Protein AF-A0A1A2N1J7-F1 (afdb_monomer_lite)

Sequence (199 aa):
MMTRVRHCLALTGLAAMGAAAVALDGPVNAAPVSQPPPPLPVITPTPSNWSPKFPFPFEQTRKNVTDADITAEREMCQWFNAEFHDLRVQIDQIGFDLLAANNDWNAPGIQPEADAVVANIDQSENFLAPRAQALTQSQDAVGDVYFPIYQGESFYRLWQYLSNVSVGLKARNTAWIYGPVVQREKHWGSKIERSHVCD

pLDDT: mean 87.55, std 18.83, range [37.28, 98.69]

Structure (mmCIF, N/CA/C/O backbone):
data_AF-A0A1A2N1J7-F1
#
_entry.id   AF-A0A1A2N1J7-F1
#
loop_
_atom_site.group_PDB
_atom_site.id
_atom_site.type_symbol
_atom_site.label_atom_id
_atom_site.label_alt_id
_atom_site.label_comp_id
_atom_site.label_asym_id
_atom_site.label_entity_id
_atom_site.label_seq_id
_atom_site.pdbx_PDB_ins_code
_atom_site.Cartn_x
_atom_site.Cartn_y
_atom_site.Cartn_z
_atom_site.occupancy
_atom_site.B_iso_or_equiv
_atom_site.auth_seq_id
_atom_site.auth_comp_id
_atom_site.auth_asym_id
_atom_site.auth_atom_id
_atom_site.pdbx_PDB_model_num
ATOM 1 N N . MET A 1 1 ? 101.340 -12.415 -28.430 1.00 38.88 1 MET A N 1
ATOM 2 C CA . MET A 1 1 ? 101.215 -11.054 -27.873 1.00 38.88 1 MET A CA 1
ATOM 3 C C . MET A 1 1 ? 100.049 -11.067 -26.888 1.00 38.88 1 MET A C 1
ATOM 5 O O . MET A 1 1 ? 98.931 -11.320 -27.295 1.00 38.88 1 MET A O 1
ATOM 9 N N . MET A 1 2 ? 100.392 -10.977 -25.601 1.00 38.09 2 MET A N 1
ATOM 10 C CA . MET A 1 2 ? 99.590 -10.689 -24.395 1.00 38.09 2 MET A CA 1
ATOM 11 C C . MET A 1 2 ? 98.152 -11.242 -24.203 1.00 38.09 2 MET A C 1
ATOM 13 O O . MET A 1 2 ? 97.175 -10.685 -24.677 1.00 38.09 2 MET A O 1
ATOM 17 N N . THR A 1 3 ? 98.073 -12.287 -23.365 1.00 40.50 3 THR A N 1
ATOM 18 C CA . THR A 1 3 ? 97.364 -12.356 -22.061 1.00 40.50 3 THR A CA 1
ATOM 19 C C . THR A 1 3 ? 95.919 -11.821 -21.924 1.00 40.50 3 THR A C 1
ATOM 21 O O . THR A 1 3 ? 95.717 -10.616 -21.846 1.00 40.50 3 THR A O 1
ATOM 24 N N . ARG A 1 4 ? 94.947 -12.697 -21.604 1.00 44.16 4 ARG A N 1
ATOM 25 C CA . ARG A 1 4 ? 94.459 -12.984 -20.224 1.00 44.16 4 ARG A CA 1
ATOM 26 C C . ARG A 1 4 ? 93.214 -13.887 -20.226 1.00 44.16 4 ARG A C 1
ATOM 28 O O . ARG A 1 4 ? 92.179 -13.551 -20.782 1.00 44.16 4 ARG A O 1
ATOM 35 N N . VAL A 1 5 ? 93.331 -14.998 -19.501 1.00 43.03 5 VAL A N 1
ATOM 36 C CA . VAL A 1 5 ? 92.237 -15.857 -19.025 1.00 43.03 5 VAL A CA 1
ATOM 37 C C . VAL A 1 5 ? 91.557 -15.184 -17.832 1.00 43.03 5 VAL A C 1
ATOM 39 O O . VAL A 1 5 ? 92.257 -14.729 -16.929 1.00 43.03 5 VAL A O 1
ATOM 42 N N . ARG A 1 6 ? 90.220 -15.195 -17.782 1.00 51.19 6 ARG A N 1
ATOM 43 C CA . ARG A 1 6 ? 89.426 -15.149 -16.540 1.00 51.19 6 ARG A CA 1
ATOM 44 C C . ARG A 1 6 ? 88.088 -15.858 -16.766 1.00 51.19 6 ARG A C 1
ATOM 46 O O . ARG A 1 6 ? 87.260 -15.391 -17.536 1.00 51.19 6 ARG A O 1
ATOM 53 N N . HIS A 1 7 ? 87.923 -16.995 -16.094 1.00 39.59 7 HIS A N 1
ATOM 54 C CA . HIS A 1 7 ? 86.649 -17.688 -15.925 1.00 39.59 7 HIS A CA 1
ATOM 55 C C . HIS A 1 7 ? 85.821 -16.951 -14.864 1.00 39.59 7 HIS A C 1
ATOM 57 O O . HIS A 1 7 ? 86.370 -16.566 -13.831 1.00 39.59 7 HIS A O 1
ATOM 63 N N . CYS A 1 8 ? 84.518 -16.798 -15.093 1.00 42.19 8 CYS A N 1
ATOM 64 C CA . CYS A 1 8 ? 83.546 -16.496 -14.048 1.00 42.19 8 CYS A CA 1
ATOM 65 C C . CYS A 1 8 ? 82.240 -17.253 -14.326 1.00 42.19 8 CYS A C 1
ATOM 67 O O . CYS A 1 8 ? 81.933 -17.581 -15.468 1.00 42.19 8 CYS A O 1
ATOM 69 N N . LEU A 1 9 ? 81.563 -17.582 -13.232 1.00 42.47 9 LEU A N 1
ATOM 70 C CA . LEU A 1 9 ? 80.596 -18.655 -13.034 1.00 42.47 9 LEU A CA 1
ATOM 71 C C . LEU A 1 9 ? 79.316 -18.622 -13.889 1.00 42.47 9 LEU A C 1
ATOM 73 O O . LEU A 1 9 ? 78.817 -17.580 -14.298 1.00 42.47 9 LEU A O 1
ATOM 77 N N . ALA A 1 10 ? 78.773 -19.835 -14.013 1.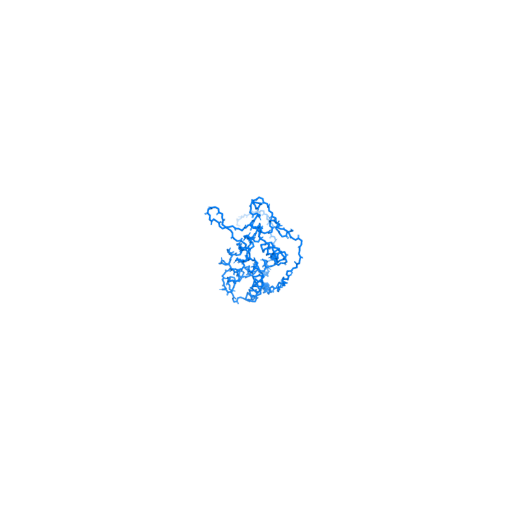00 44.25 10 ALA A N 1
ATOM 78 C CA . ALA A 1 10 ? 77.430 -20.226 -14.420 1.00 44.25 10 ALA A CA 1
ATOM 79 C C . ALA A 1 10 ? 76.283 -19.384 -13.838 1.00 44.25 10 ALA A C 1
ATOM 81 O O . ALA A 1 10 ? 76.309 -19.041 -12.661 1.00 44.25 10 ALA A O 1
ATOM 82 N N . LEU A 1 11 ? 75.207 -19.237 -14.621 1.00 42.47 11 LEU A N 1
ATOM 83 C CA . LEU A 1 11 ? 73.843 -19.528 -14.168 1.00 42.47 11 LEU A CA 1
ATOM 84 C C . LEU A 1 11 ? 72.896 -19.701 -15.367 1.00 42.47 11 LEU A C 1
ATOM 86 O O . LEU A 1 11 ? 72.875 -18.925 -16.316 1.00 42.47 11 LEU A O 1
ATOM 90 N N . THR A 1 12 ? 72.162 -20.803 -15.297 1.00 48.03 12 THR A N 1
ATOM 91 C CA . THR A 1 12 ? 71.107 -21.326 -16.168 1.00 48.03 12 THR A CA 1
ATOM 92 C C . THR A 1 12 ? 69.959 -20.349 -16.430 1.00 48.03 12 THR A C 1
ATOM 94 O O . THR A 1 12 ? 69.500 -19.683 -15.507 1.00 48.03 12 THR A O 1
ATOM 97 N N . GLY A 1 13 ? 69.408 -20.369 -17.648 1.00 37.28 13 GLY A N 1
ATOM 98 C CA . GLY A 1 13 ? 68.149 -19.697 -17.984 1.00 37.28 13 GLY A CA 1
ATOM 99 C C . GLY A 1 13 ? 67.595 -20.142 -19.339 1.00 37.28 13 GLY A C 1
ATOM 100 O O . GLY A 1 13 ? 67.828 -19.489 -20.349 1.00 37.28 13 GLY A O 1
ATOM 101 N N . LEU A 1 14 ? 66.885 -21.272 -19.352 1.00 47.34 14 LEU A N 1
ATOM 102 C CA . LEU A 1 14 ? 66.072 -21.750 -20.473 1.00 47.34 14 LEU A CA 1
ATOM 103 C C . LEU A 1 14 ? 64.609 -21.349 -20.199 1.00 47.34 14 LEU A C 1
ATOM 105 O O . LEU A 1 14 ? 64.046 -21.813 -19.212 1.00 47.34 14 LEU A O 1
ATOM 109 N N . ALA A 1 15 ? 63.998 -20.514 -21.042 1.00 44.22 15 ALA A N 1
ATOM 110 C CA . ALA A 1 15 ? 62.539 -20.351 -21.159 1.00 44.22 15 ALA A CA 1
ATOM 111 C C . ALA A 1 15 ? 62.252 -19.636 -22.498 1.00 44.22 15 ALA A C 1
ATOM 113 O O . ALA A 1 15 ? 62.603 -18.474 -22.666 1.00 44.22 15 ALA A O 1
ATOM 114 N N . ALA A 1 16 ? 61.926 -20.345 -23.580 1.00 41.81 16 ALA A N 1
ATOM 115 C CA . ALA A 1 16 ? 60.618 -20.922 -23.914 1.00 41.81 16 ALA A CA 1
ATOM 116 C C . ALA A 1 16 ? 59.548 -19.858 -24.251 1.00 41.81 16 ALA A C 1
ATOM 118 O O . ALA A 1 16 ? 58.863 -19.339 -23.381 1.00 41.81 16 ALA A O 1
ATOM 119 N N . MET A 1 17 ? 59.464 -19.581 -25.559 1.00 44.47 17 MET A N 1
ATOM 120 C CA . MET A 1 17 ? 58.281 -19.300 -26.391 1.00 44.47 17 MET A CA 1
ATOM 121 C C . MET A 1 17 ? 57.198 -18.357 -25.844 1.00 44.47 17 MET A C 1
ATOM 123 O O . MET A 1 17 ? 56.359 -18.720 -25.026 1.00 44.47 17 MET A O 1
ATOM 127 N N . GLY A 1 18 ? 57.158 -17.163 -26.439 1.00 45.16 18 GLY A N 1
ATOM 128 C CA . GLY A 1 18 ? 56.017 -16.263 -26.386 1.00 45.16 18 GLY A CA 1
ATOM 129 C C . GLY A 1 18 ? 54.885 -16.682 -27.327 1.00 45.16 18 GLY A C 1
ATOM 130 O O . GLY A 1 18 ? 55.132 -17.170 -28.427 1.00 45.16 18 GLY A O 1
ATOM 131 N N . ALA A 1 19 ? 53.662 -16.462 -26.843 1.00 47.59 19 ALA A N 1
ATOM 132 C CA . ALA A 1 19 ? 52.482 -15.916 -27.524 1.00 47.59 19 ALA A CA 1
ATOM 133 C C . ALA A 1 19 ? 51.233 -16.427 -26.785 1.00 47.59 19 ALA A C 1
ATOM 135 O O . ALA A 1 19 ? 50.571 -17.366 -27.218 1.00 47.59 19 ALA A O 1
ATOM 136 N N . ALA A 1 20 ? 50.921 -15.826 -25.633 1.00 45.28 20 ALA A N 1
ATOM 137 C CA . ALA A 1 20 ? 49.607 -15.995 -25.030 1.00 45.28 20 ALA A CA 1
ATOM 138 C C . ALA A 1 20 ? 48.608 -15.199 -25.881 1.00 45.28 20 ALA A C 1
ATOM 140 O O . ALA A 1 20 ? 48.613 -13.969 -25.864 1.00 45.28 20 ALA A O 1
ATOM 141 N N . ALA A 1 21 ? 47.796 -15.902 -26.672 1.00 46.94 21 ALA A N 1
ATOM 142 C CA . ALA A 1 21 ? 46.635 -15.315 -27.318 1.00 46.94 21 ALA A CA 1
ATOM 143 C C . ALA A 1 21 ? 45.680 -14.840 -26.217 1.00 46.94 21 ALA A C 1
ATOM 145 O O . ALA A 1 21 ? 45.114 -15.645 -25.477 1.00 46.94 21 ALA A O 1
ATOM 146 N N . VAL A 1 22 ? 45.546 -13.524 -26.081 1.00 49.50 22 VAL A N 1
ATOM 147 C CA . VAL A 1 22 ? 44.558 -12.911 -25.202 1.00 49.50 22 VAL A CA 1
ATOM 148 C C . VAL A 1 22 ? 43.204 -13.111 -25.882 1.00 49.50 22 VAL A C 1
ATOM 150 O O . VAL A 1 22 ? 42.837 -12.367 -26.786 1.00 49.50 22 VAL A O 1
ATOM 153 N N . ALA A 1 23 ? 42.496 -14.179 -25.518 1.00 51.31 23 ALA A N 1
ATOM 154 C CA . ALA A 1 23 ? 41.090 -14.331 -25.862 1.00 51.31 23 ALA A CA 1
ATOM 155 C C . ALA A 1 23 ? 40.296 -13.380 -24.958 1.00 51.31 23 ALA A C 1
ATOM 157 O O . ALA A 1 23 ? 39.981 -13.724 -23.820 1.00 51.31 23 ALA A O 1
ATOM 158 N N . LEU A 1 24 ? 40.043 -12.164 -25.438 1.00 51.91 24 LEU A N 1
ATOM 159 C CA . LEU A 1 24 ? 39.103 -11.234 -24.821 1.00 51.91 24 LEU A CA 1
ATOM 160 C C . LEU A 1 24 ? 37.886 -11.066 -25.729 1.00 51.91 24 LEU A C 1
ATOM 162 O O . LEU A 1 24 ? 38.018 -10.916 -26.942 1.00 51.91 24 LEU A O 1
ATOM 166 N N . ASP A 1 25 ? 36.733 -11.101 -25.065 1.00 48.72 25 ASP A N 1
ATOM 167 C CA . ASP A 1 25 ? 35.392 -10.737 -25.518 1.00 48.72 25 ASP A CA 1
ATOM 168 C C . ASP A 1 25 ? 34.664 -11.722 -26.443 1.00 48.72 25 ASP A C 1
ATOM 170 O O . ASP A 1 25 ? 34.410 -11.486 -27.623 1.00 48.72 25 ASP A O 1
ATOM 174 N N . GLY A 1 26 ? 34.192 -12.813 -25.828 1.00 50.03 26 GLY A N 1
ATOM 175 C CA . GLY A 1 26 ? 32.865 -13.322 -26.178 1.00 50.03 26 GLY A CA 1
ATOM 176 C C . GLY A 1 26 ? 31.800 -12.273 -25.813 1.00 50.03 26 GLY A C 1
ATOM 177 O O . GLY A 1 26 ? 32.021 -11.496 -24.882 1.00 50.03 26 GLY A O 1
ATOM 178 N N . PRO A 1 27 ? 30.665 -12.211 -26.531 1.00 49.62 27 PRO A N 1
ATOM 179 C CA . PRO A 1 27 ? 29.652 -11.194 -26.288 1.00 49.62 27 PRO A CA 1
ATOM 180 C C . PRO A 1 27 ? 29.205 -11.251 -24.829 1.00 49.62 27 PRO A C 1
ATOM 182 O O . PRO A 1 27 ? 28.772 -12.295 -24.337 1.00 49.62 27 PRO A O 1
ATOM 185 N N . VAL A 1 28 ? 29.303 -10.113 -24.143 1.00 49.47 28 VAL A N 1
ATOM 186 C CA . VAL A 1 28 ? 28.537 -9.871 -22.924 1.00 49.47 28 VAL A CA 1
ATOM 187 C C . VAL A 1 28 ? 27.085 -10.104 -23.321 1.00 49.47 28 VAL A C 1
ATOM 189 O O . VAL A 1 28 ? 26.549 -9.362 -24.146 1.00 49.47 28 VAL A O 1
ATOM 192 N N . ASN A 1 29 ? 26.474 -11.178 -22.815 1.00 42.78 29 ASN A N 1
ATOM 193 C CA . ASN A 1 29 ? 25.036 -11.361 -22.937 1.00 42.78 29 ASN A CA 1
ATOM 194 C C . ASN A 1 29 ? 24.405 -10.068 -22.425 1.00 42.78 29 ASN A C 1
ATOM 196 O O . ASN A 1 29 ? 24.593 -9.720 -21.258 1.00 42.78 29 ASN A O 1
ATOM 200 N N . ALA A 1 30 ? 23.717 -9.340 -23.309 1.00 49.31 30 ALA A N 1
ATOM 201 C CA . ALA A 1 30 ? 22.830 -8.273 -22.886 1.00 49.31 30 ALA A CA 1
ATOM 202 C C . ALA A 1 30 ? 21.985 -8.842 -21.744 1.00 49.31 30 ALA A C 1
ATOM 204 O O . ALA A 1 30 ? 21.476 -9.963 -21.867 1.00 49.31 30 ALA A O 1
ATOM 205 N N . ALA A 1 31 ? 21.915 -8.121 -20.621 1.00 52.25 31 ALA A N 1
ATOM 206 C CA . ALA A 1 31 ? 21.023 -8.503 -19.540 1.00 52.25 31 ALA A CA 1
ATOM 207 C C . ALA A 1 31 ? 19.654 -8.819 -20.168 1.00 52.25 31 ALA A C 1
ATOM 209 O O . ALA A 1 31 ? 19.221 -8.060 -21.046 1.00 52.25 31 ALA A O 1
ATOM 210 N N . PRO A 1 32 ? 19.029 -9.964 -19.833 1.00 56.09 32 PRO A N 1
ATOM 211 C CA . PRO A 1 32 ? 17.732 -10.297 -20.389 1.00 56.09 32 PRO A CA 1
ATOM 212 C C . PRO A 1 32 ? 16.815 -9.093 -20.201 1.00 56.09 32 PRO A C 1
ATOM 214 O O . PRO A 1 32 ? 16.765 -8.529 -19.110 1.00 56.09 32 PRO A O 1
ATOM 217 N N . VAL A 1 33 ? 16.135 -8.680 -21.272 1.00 62.47 33 VAL A N 1
ATOM 218 C CA . VAL A 1 33 ? 15.102 -7.648 -21.185 1.00 62.47 33 VAL A CA 1
ATOM 219 C C . VAL A 1 33 ? 14.124 -8.100 -20.107 1.00 62.47 33 VAL A C 1
ATOM 221 O O . VAL A 1 33 ? 13.536 -9.181 -20.253 1.00 62.47 33 VAL A O 1
ATOM 224 N N . SER A 1 34 ? 14.004 -7.315 -19.032 1.00 71.56 34 SER A N 1
ATOM 225 C CA . SER A 1 34 ? 13.121 -7.645 -17.916 1.00 71.56 34 SER A CA 1
ATOM 226 C C . SER A 1 34 ? 11.729 -7.921 -18.470 1.00 71.56 34 SER A C 1
ATOM 228 O O . SER A 1 34 ? 11.196 -7.161 -19.285 1.00 71.56 34 SER A O 1
ATOM 230 N N . GLN A 1 35 ? 11.205 -9.105 -18.162 1.00 84.06 35 GLN A N 1
ATOM 231 C CA . GLN A 1 35 ? 9.877 -9.484 -18.619 1.00 84.06 35 GLN A CA 1
ATOM 232 C C . GLN A 1 35 ? 8.863 -8.772 -17.725 1.00 84.06 35 GLN A C 1
ATOM 234 O O . GLN A 1 35 ? 9.052 -8.782 -16.508 1.00 84.06 35 GLN A O 1
ATOM 239 N N . PRO A 1 36 ? 7.782 -8.201 -18.287 1.00 93.12 36 PRO A N 1
ATOM 240 C CA . PRO A 1 36 ? 6.749 -7.582 -17.474 1.00 93.12 36 PRO A CA 1
ATOM 241 C C . PRO A 1 36 ? 6.245 -8.551 -16.400 1.00 93.12 36 PRO A C 1
ATOM 243 O O . PRO A 1 36 ? 6.001 -9.725 -16.717 1.00 93.12 36 PRO A O 1
ATOM 246 N N . PRO A 1 37 ? 6.094 -8.099 -15.145 1.00 95.19 37 PRO A N 1
ATOM 247 C CA . PRO A 1 37 ? 5.600 -8.961 -14.090 1.00 95.19 37 PRO A CA 1
ATOM 248 C C . PRO A 1 37 ? 4.188 -9.467 -14.405 1.00 95.19 37 PRO A C 1
ATOM 250 O O . PRO A 1 37 ? 3.408 -8.784 -15.079 1.00 95.19 37 PRO A O 1
ATOM 253 N N . PRO A 1 38 ? 3.829 -10.664 -13.914 1.00 95.69 38 PRO A N 1
ATOM 254 C CA . PRO A 1 38 ? 2.482 -11.175 -14.084 1.00 95.69 38 PRO A CA 1
ATOM 255 C C . PRO A 1 38 ? 1.463 -10.303 -13.323 1.00 95.69 38 PRO A C 1
ATOM 257 O O . PRO A 1 38 ? 1.807 -9.687 -12.307 1.00 95.69 38 PRO A O 1
ATOM 260 N N . PRO A 1 39 ? 0.194 -10.282 -13.768 1.00 97.12 39 PRO A N 1
ATOM 261 C CA . PRO A 1 39 ? -0.886 -9.678 -12.998 1.00 97.12 39 PRO A CA 1
ATOM 262 C C . PRO A 1 39 ? -1.008 -10.314 -11.610 1.00 97.12 39 PRO A C 1
ATOM 264 O O . PRO A 1 39 ? -0.924 -11.539 -11.478 1.00 97.12 39 PRO A O 1
ATOM 267 N N . LEU A 1 40 ? -1.236 -9.490 -10.589 1.00 96.56 40 LEU A N 1
ATOM 268 C CA . LEU A 1 40 ? -1.548 -9.964 -9.241 1.00 96.56 40 LEU A CA 1
ATOM 269 C C . LEU A 1 40 ? -2.997 -10.483 -9.164 1.00 96.56 40 LEU A C 1
ATOM 271 O O . LEU A 1 40 ? -3.854 -10.029 -9.932 1.00 96.56 40 LEU A O 1
ATOM 275 N N . PRO A 1 41 ? -3.295 -11.449 -8.270 1.00 94.19 41 PRO A N 1
ATOM 276 C CA . PRO A 1 41 ? -4.658 -11.956 -8.087 1.00 94.19 41 PRO A CA 1
ATOM 277 C C . PRO A 1 41 ? -5.624 -10.818 -7.737 1.00 94.19 41 PRO A C 1
ATOM 279 O O . PRO A 1 41 ? -5.205 -9.814 -7.203 1.00 94.19 41 PRO A O 1
ATOM 282 N N . VAL A 1 42 ? -6.921 -10.948 -8.022 1.00 94.19 42 VAL A N 1
ATOM 283 C CA . VAL A 1 42 ? -7.917 -9.958 -7.568 1.00 94.19 42 VAL A CA 1
ATOM 284 C C . VAL A 1 42 ? -8.464 -10.386 -6.209 1.00 94.19 42 VAL A C 1
ATOM 286 O O . VAL A 1 42 ? -9.051 -11.466 -6.097 1.00 94.19 42 VAL A O 1
ATOM 289 N N . ILE A 1 43 ? -8.343 -9.537 -5.186 1.00 95.44 43 ILE A N 1
ATOM 290 C CA . ILE A 1 43 ? -8.919 -9.827 -3.865 1.00 95.44 43 ILE A CA 1
ATOM 291 C C . ILE A 1 43 ? -10.431 -9.650 -3.874 1.00 95.44 43 ILE A C 1
ATOM 293 O O . ILE A 1 43 ? -10.964 -8.561 -4.088 1.00 95.44 43 ILE A O 1
ATOM 297 N N . THR A 1 44 ? -11.124 -10.735 -3.541 1.00 96.00 44 THR A N 1
ATOM 298 C CA . THR A 1 44 ? -12.529 -10.698 -3.139 1.00 96.00 44 THR A CA 1
ATOM 299 C C . THR A 1 44 ? -12.594 -10.926 -1.633 1.00 96.00 44 THR A C 1
ATOM 301 O O . THR A 1 44 ? -12.174 -11.996 -1.193 1.00 96.00 44 THR A O 1
ATOM 304 N N . PRO A 1 45 ? -13.101 -9.967 -0.837 1.00 95.75 45 PRO A N 1
ATOM 305 C CA . PRO A 1 45 ? -13.210 -10.132 0.604 1.00 95.75 45 PRO A CA 1
ATOM 306 C C . PRO A 1 45 ? -13.991 -11.387 0.978 1.00 95.75 45 PRO A C 1
ATOM 308 O O . PRO A 1 45 ? -15.122 -11.585 0.527 1.00 95.75 45 PRO A O 1
ATOM 311 N N . THR A 1 46 ? -13.414 -12.213 1.842 1.00 95.44 46 THR A N 1
ATOM 312 C CA . THR A 1 46 ? -14.099 -13.37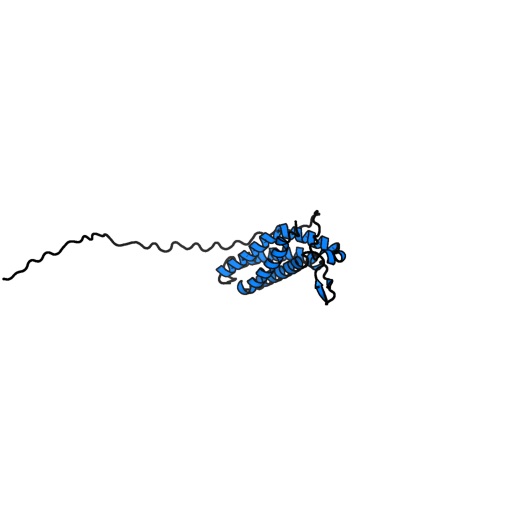0 2.424 1.00 95.44 46 THR A CA 1
ATOM 313 C C . THR A 1 46 ? -14.306 -13.178 3.922 1.00 95.44 46 THR A C 1
ATOM 315 O O . THR A 1 46 ? -13.555 -12.437 4.563 1.00 95.44 46 THR A O 1
ATOM 318 N N . PRO A 1 47 ? -15.283 -13.864 4.538 1.00 93.94 47 PRO A N 1
ATOM 319 C CA . PRO A 1 47 ? -15.341 -13.952 5.991 1.00 93.94 47 PRO A CA 1
ATOM 320 C C . PRO A 1 47 ? -14.008 -14.466 6.554 1.00 93.94 47 PRO A C 1
ATOM 322 O O . PRO A 1 47 ? -13.442 -15.425 6.031 1.00 93.94 47 PRO A O 1
ATOM 325 N N . SER A 1 48 ? -13.511 -13.844 7.622 1.00 93.75 48 SER A N 1
ATOM 326 C CA . SER A 1 48 ? -12.333 -14.313 8.355 1.00 93.75 48 SER A CA 1
ATOM 327 C C . SER A 1 48 ? -12.548 -14.181 9.861 1.00 93.75 48 SER A C 1
ATOM 329 O O . SER A 1 48 ? -13.394 -13.414 10.323 1.00 93.75 48 SER A O 1
ATOM 331 N N . ASN A 1 49 ? -11.779 -14.948 10.628 1.00 93.12 49 ASN A N 1
ATOM 332 C CA . ASN A 1 49 ? -11.733 -14.900 12.090 1.00 93.12 49 ASN A CA 1
ATOM 333 C C . ASN A 1 49 ? -10.788 -13.809 12.625 1.00 93.12 49 ASN A C 1
ATOM 335 O O . ASN A 1 49 ? -10.533 -13.774 13.828 1.00 93.12 49 ASN A O 1
ATOM 339 N N . TRP A 1 50 ? -10.259 -12.951 11.749 1.00 97.12 50 TRP A N 1
ATOM 340 C CA . TRP A 1 50 ? -9.399 -11.845 12.146 1.00 97.12 50 TRP A CA 1
ATOM 341 C C . TRP A 1 50 ? -10.120 -10.937 13.146 1.00 97.12 50 TRP A C 1
ATOM 343 O O . TRP A 1 50 ? -11.312 -10.642 13.000 1.00 97.12 50 TRP A O 1
ATOM 353 N N . SER A 1 51 ? -9.378 -10.470 14.147 1.00 95.94 51 SER A N 1
ATOM 354 C CA . SER A 1 51 ? -9.884 -9.548 15.158 1.00 95.94 51 SER A CA 1
ATOM 355 C C . SER A 1 51 ? -8.838 -8.483 15.497 1.00 95.94 51 SER A C 1
ATOM 357 O O . SER A 1 51 ? -7.648 -8.803 15.544 1.00 95.94 51 SER A O 1
ATOM 359 N N . PRO A 1 52 ? -9.260 -7.238 15.777 1.00 96.50 52 PRO A N 1
ATOM 360 C CA . PRO A 1 52 ? -8.347 -6.135 16.049 1.00 96.50 52 PRO A CA 1
ATOM 361 C C . PRO A 1 52 ? -7.538 -6.354 17.332 1.00 96.50 52 PRO A C 1
ATOM 363 O O . PRO A 1 52 ? -8.061 -6.765 18.376 1.00 96.50 52 PRO A O 1
ATOM 366 N N . LYS A 1 53 ? -6.253 -5.999 17.267 1.00 95.94 53 LYS A N 1
ATOM 367 C CA . LYS A 1 53 ? -5.334 -5.993 18.411 1.00 95.94 53 LYS A CA 1
ATOM 368 C C . LYS A 1 53 ? -5.361 -4.624 19.089 1.00 95.94 53 LYS A C 1
ATOM 370 O O . LYS A 1 53 ? -5.535 -3.600 18.440 1.00 95.94 53 LYS A O 1
ATOM 375 N N . PHE A 1 54 ? -5.165 -4.606 20.405 1.00 95.94 54 PHE A N 1
ATOM 376 C CA . PHE A 1 54 ? -5.126 -3.372 21.200 1.00 95.94 54 PHE A CA 1
ATOM 377 C C . PHE A 1 54 ? -3.949 -3.395 22.182 1.00 95.94 54 PHE A C 1
ATOM 379 O O . PHE A 1 54 ? -4.165 -3.506 23.389 1.00 95.94 54 PHE A O 1
ATOM 386 N N . PRO A 1 55 ? -2.699 -3.389 21.681 1.00 95.50 55 PRO A N 1
ATOM 387 C CA . PRO A 1 55 ? -1.530 -3.239 22.540 1.00 95.50 55 PRO A CA 1
ATOM 388 C C . PRO A 1 55 ? -1.452 -1.811 23.087 1.00 95.50 55 PRO A C 1
ATOM 390 O O . PRO A 1 55 ? -1.949 -0.893 22.441 1.00 95.50 55 PRO A O 1
ATOM 393 N N . PHE A 1 56 ? -0.739 -1.603 24.194 1.00 92.50 56 PHE A N 1
ATOM 394 C CA . PHE A 1 56 ? -0.464 -0.256 24.708 1.00 92.50 56 PHE A CA 1
ATOM 395 C C . PHE A 1 56 ? 0.095 0.673 23.620 1.00 92.50 56 PHE A C 1
ATOM 397 O O . PHE A 1 56 ? 1.080 0.294 22.978 1.00 92.50 56 PHE A O 1
ATOM 404 N N . PRO A 1 57 ? -0.481 1.876 23.390 1.00 91.19 57 PRO A N 1
ATOM 405 C CA . PRO A 1 57 ? -1.577 2.541 24.128 1.00 91.19 57 PRO A CA 1
ATOM 406 C C . PRO A 1 57 ? -2.998 2.378 23.525 1.00 91.19 57 PRO A C 1
ATOM 408 O O . PRO A 1 57 ? -3.933 3.067 23.937 1.00 91.19 57 PRO A O 1
ATOM 411 N N . PHE A 1 58 ? -3.188 1.520 22.522 1.00 94.00 58 PHE A N 1
ATOM 412 C CA . PHE A 1 58 ? -4.438 1.388 21.759 1.00 94.00 58 PHE A CA 1
ATOM 413 C C . PHE A 1 58 ? -5.623 0.844 22.574 1.00 94.00 58 PHE A C 1
ATOM 415 O O . PHE A 1 58 ? -6.774 1.042 22.184 1.00 94.00 58 PHE A O 1
ATOM 422 N N . GLU A 1 59 ? -5.413 0.228 23.741 1.00 93.44 59 GLU A N 1
ATOM 423 C CA . GLU A 1 59 ? -6.518 -0.085 24.659 1.00 93.44 59 GLU A CA 1
ATOM 424 C C . GLU A 1 59 ? -7.299 1.165 25.089 1.00 93.44 59 GLU A C 1
ATOM 426 O O . GLU A 1 59 ? -8.504 1.082 25.326 1.00 93.44 59 GLU A O 1
ATOM 431 N N . GLN A 1 60 ? -6.644 2.330 25.137 1.00 93.12 60 GLN A N 1
ATOM 432 C CA . GLN A 1 60 ? -7.260 3.598 25.541 1.00 93.12 60 GLN A CA 1
ATOM 433 C C . GLN A 1 60 ? -8.156 4.174 24.438 1.00 93.12 60 GLN A C 1
ATOM 435 O O . GLN A 1 60 ? -9.159 4.835 24.725 1.00 93.12 60 GLN A O 1
ATOM 440 N N . THR A 1 61 ? -7.823 3.891 23.176 1.00 93.75 61 THR A N 1
ATOM 441 C CA . THR A 1 61 ? -8.566 4.344 21.992 1.00 93.75 61 THR A CA 1
ATOM 442 C C . THR A 1 61 ? -9.586 3.321 21.503 1.00 93.75 61 THR A C 1
ATOM 444 O O . THR A 1 61 ? -10.415 3.663 20.664 1.00 93.75 61 THR A O 1
ATOM 447 N N . ARG A 1 62 ? -9.610 2.102 22.065 1.00 94.75 62 ARG A N 1
ATOM 448 C CA . ARG A 1 62 ? -10.529 1.012 21.684 1.00 94.75 62 ARG A CA 1
ATOM 449 C C . ARG A 1 62 ? -11.994 1.436 21.591 1.00 94.75 62 ARG A C 1
ATOM 451 O O . ARG A 1 62 ? -12.690 1.014 20.679 1.00 94.75 62 ARG A O 1
ATOM 458 N N . LYS A 1 63 ? -12.463 2.276 22.517 1.00 94.25 63 LYS A N 1
ATOM 459 C CA . LYS A 1 63 ? -13.850 2.780 22.543 1.00 94.25 63 LYS A CA 1
ATOM 460 C C . LYS A 1 63 ? -14.235 3.628 21.319 1.00 94.25 63 LYS A C 1
ATOM 462 O O . LYS A 1 63 ? -15.417 3.860 21.106 1.00 94.25 63 LYS A O 1
ATOM 467 N N . ASN A 1 64 ? -13.247 4.104 20.563 1.00 95.56 64 ASN A N 1
ATOM 468 C CA . ASN A 1 64 ? -13.428 4.926 19.370 1.00 95.56 64 ASN A CA 1
ATOM 469 C C . ASN A 1 64 ? -13.280 4.106 18.074 1.00 95.56 64 ASN A C 1
ATOM 471 O O . ASN A 1 64 ? -13.398 4.679 16.998 1.00 95.56 64 ASN A O 1
ATOM 475 N N . VAL A 1 65 ? -12.998 2.798 18.161 1.00 97.50 65 VAL A N 1
ATOM 476 C CA . VAL A 1 65 ? -12.966 1.901 16.998 1.00 97.50 65 VAL A CA 1
ATOM 477 C C . VAL A 1 65 ? -14.389 1.508 16.620 1.00 97.50 65 VAL A C 1
ATOM 479 O O . VAL A 1 65 ? -15.173 1.085 17.469 1.00 97.50 65 VAL A O 1
ATOM 482 N N . THR A 1 66 ? -14.705 1.639 15.338 1.00 97.88 66 THR A N 1
ATOM 483 C CA . THR A 1 66 ? -16.013 1.339 14.754 1.00 97.88 66 THR A CA 1
ATOM 484 C C . THR A 1 66 ? -16.018 -0.014 14.038 1.00 97.88 66 THR A C 1
ATOM 486 O O . THR A 1 66 ? -14.974 -0.554 13.671 1.00 97.88 66 THR A O 1
ATOM 489 N N . ASP A 1 67 ? -17.207 -0.549 13.757 1.00 97.50 67 ASP A N 1
ATOM 490 C CA . ASP A 1 67 ? -17.351 -1.763 12.938 1.00 97.50 67 ASP A CA 1
ATOM 491 C C . ASP A 1 67 ? -16.831 -1.571 11.501 1.00 97.50 67 ASP A C 1
ATOM 493 O O . ASP A 1 67 ? -16.386 -2.533 10.862 1.00 97.50 67 ASP A O 1
ATOM 497 N N . ALA A 1 68 ? -16.863 -0.330 10.997 1.00 98.00 68 ALA A N 1
ATOM 498 C CA . ALA A 1 68 ? -16.299 0.031 9.701 1.00 98.00 68 ALA A CA 1
ATOM 499 C C . ALA A 1 68 ? -14.769 -0.086 9.714 1.00 98.00 68 ALA A C 1
ATOM 501 O O . ALA A 1 68 ? -14.216 -0.684 8.795 1.00 98.00 68 ALA A O 1
ATOM 502 N N . ASP A 1 69 ? -14.104 0.376 10.780 1.00 98.25 69 ASP A N 1
ATOM 503 C CA . ASP A 1 69 ? -12.651 0.228 10.953 1.00 98.25 69 ASP A CA 1
ATOM 504 C C . ASP A 1 69 ? -12.244 -1.247 10.960 1.00 98.25 69 ASP A C 1
ATOM 506 O O . ASP A 1 69 ? -11.339 -1.660 10.238 1.00 98.25 69 ASP A O 1
ATOM 510 N N . ILE A 1 70 ? -12.961 -2.056 11.748 1.00 98.12 70 ILE A N 1
ATOM 511 C CA . ILE A 1 70 ? -12.714 -3.496 11.886 1.00 98.12 70 ILE A CA 1
ATOM 512 C C . ILE A 1 70 ? -12.906 -4.200 10.542 1.00 98.12 70 ILE A C 1
ATOM 514 O O . ILE A 1 70 ? -12.113 -5.061 10.168 1.00 98.12 70 ILE A O 1
ATOM 518 N N . THR A 1 71 ? -13.961 -3.855 9.806 1.00 98.19 71 THR A N 1
ATOM 519 C CA . THR A 1 71 ? -14.220 -4.452 8.491 1.00 98.19 71 THR A CA 1
ATOM 520 C C . THR A 1 71 ? -13.166 -4.028 7.477 1.00 98.19 71 THR A C 1
ATOM 522 O O . THR A 1 71 ? -12.633 -4.885 6.776 1.00 98.19 71 THR A O 1
ATOM 525 N N . ALA A 1 72 ? -12.813 -2.744 7.439 1.00 98.50 72 ALA A N 1
ATOM 526 C CA . ALA A 1 72 ? -11.792 -2.226 6.545 1.00 98.50 72 ALA A CA 1
ATOM 527 C C . ALA A 1 72 ? -10.436 -2.896 6.792 1.00 98.50 72 ALA A C 1
ATOM 529 O O . ALA A 1 72 ? -9.841 -3.421 5.854 1.00 98.50 72 ALA A O 1
ATOM 530 N N . GLU A 1 73 ? -9.958 -2.928 8.038 1.00 98.69 73 GLU A N 1
ATOM 531 C CA . GLU A 1 73 ? -8.649 -3.502 8.359 1.00 98.69 73 GLU A CA 1
ATOM 532 C C . GLU A 1 73 ? -8.607 -5.018 8.137 1.00 98.69 73 GLU A C 1
ATOM 534 O O . GLU A 1 73 ? -7.651 -5.517 7.545 1.00 98.69 73 GLU A O 1
ATOM 539 N N . ARG A 1 74 ? -9.681 -5.746 8.475 1.00 98.50 74 ARG A N 1
ATOM 540 C CA . ARG A 1 74 ? -9.807 -7.178 8.160 1.00 98.50 74 ARG A CA 1
ATOM 541 C C . ARG A 1 74 ? -9.597 -7.464 6.678 1.00 98.50 74 ARG A C 1
ATOM 543 O O . ARG A 1 74 ? -8.916 -8.420 6.318 1.00 98.50 74 ARG A O 1
ATOM 550 N N . GLU A 1 75 ? -10.226 -6.672 5.820 1.00 98.50 75 GLU A N 1
ATOM 551 C CA . GLU A 1 75 ? -10.159 -6.863 4.374 1.00 98.50 75 GLU A CA 1
ATOM 552 C C . GLU A 1 75 ? -8.822 -6.386 3.800 1.00 98.50 75 GLU A C 1
ATOM 554 O O . GLU A 1 75 ? -8.249 -7.061 2.947 1.00 98.50 75 GLU A O 1
ATOM 559 N N . MET A 1 76 ? -8.270 -5.280 4.308 1.00 98.69 76 MET A N 1
ATOM 560 C CA . MET A 1 76 ? -6.920 -4.840 3.945 1.00 98.69 76 MET A CA 1
ATOM 561 C C . MET A 1 76 ? -5.856 -5.860 4.355 1.00 98.69 76 MET A C 1
ATOM 563 O O . MET A 1 76 ? -4.897 -6.044 3.614 1.00 98.69 76 MET A O 1
ATOM 567 N N . CYS A 1 77 ? -6.042 -6.586 5.459 1.00 98.50 77 CYS A N 1
ATOM 568 C CA . CYS A 1 77 ? -5.167 -7.693 5.837 1.00 98.50 77 CYS A CA 1
ATOM 569 C C . CYS A 1 77 ? -5.242 -8.886 4.876 1.00 98.50 77 CYS A C 1
ATOM 571 O O . CYS A 1 77 ? -4.220 -9.524 4.627 1.00 98.50 77 CYS A O 1
ATOM 573 N N . GLN A 1 78 ? -6.408 -9.172 4.283 1.00 98.25 78 GLN A N 1
ATOM 574 C CA . GLN A 1 78 ? -6.512 -10.200 3.237 1.00 98.25 78 GLN A CA 1
ATOM 575 C C . GLN A 1 78 ? -5.693 -9.812 2.005 1.00 98.25 78 GLN A C 1
ATOM 577 O O . GLN A 1 78 ? -4.951 -10.641 1.486 1.00 98.25 78 GLN A O 1
ATOM 582 N N . TRP A 1 79 ? -5.771 -8.547 1.584 1.00 98.50 79 TRP A N 1
ATOM 583 C CA . TRP A 1 79 ? -4.927 -8.026 0.508 1.00 98.50 79 TRP A CA 1
ATOM 584 C C . TRP A 1 79 ? -3.444 -8.031 0.877 1.00 98.50 79 TRP A C 1
ATOM 586 O O . TRP A 1 79 ? -2.618 -8.509 0.104 1.00 98.50 79 TRP A O 1
ATOM 596 N N . PHE A 1 80 ? -3.100 -7.570 2.079 1.00 98.44 80 PHE A N 1
ATOM 597 C CA . PHE A 1 80 ? -1.713 -7.466 2.518 1.00 98.44 80 PHE A CA 1
ATOM 598 C C . PHE A 1 80 ? -1.019 -8.830 2.506 1.00 98.44 80 PHE A C 1
ATOM 600 O O . PHE A 1 80 ? 0.068 -8.971 1.951 1.00 98.44 80 PHE A O 1
ATOM 607 N N . ASN A 1 81 ? -1.682 -9.851 3.050 1.00 97.25 81 ASN A N 1
ATOM 608 C CA . ASN A 1 81 ? -1.143 -11.207 3.104 1.00 97.25 81 ASN A CA 1
ATOM 609 C C . ASN A 1 81 ? -1.063 -11.878 1.722 1.00 97.25 81 ASN A C 1
ATOM 611 O O . ASN A 1 81 ? -0.234 -12.764 1.532 1.00 97.25 81 ASN A O 1
ATOM 615 N N . ALA A 1 82 ? -1.923 -11.490 0.776 1.00 97.12 82 ALA A N 1
ATOM 616 C CA . ALA A 1 82 ? -1.995 -12.111 -0.544 1.00 97.12 82 ALA A CA 1
ATOM 617 C C . ALA A 1 82 ? -1.085 -11.450 -1.593 1.00 97.12 82 ALA A C 1
ATOM 619 O O . ALA A 1 82 ? -0.562 -12.150 -2.454 1.00 97.12 82 ALA A O 1
ATOM 620 N N . GLU A 1 83 ? -0.912 -10.126 -1.550 1.00 97.25 83 GLU A N 1
ATOM 621 C CA . GLU A 1 83 ? -0.326 -9.367 -2.667 1.00 97.25 83 GLU A CA 1
ATOM 622 C C . GLU A 1 83 ? 0.862 -8.488 -2.292 1.00 97.25 83 GLU A C 1
ATOM 624 O O . GLU A 1 83 ? 1.742 -8.272 -3.125 1.00 97.25 83 GLU A O 1
ATOM 629 N N . PHE A 1 84 ? 0.907 -7.953 -1.068 1.00 97.94 84 PHE A N 1
ATOM 630 C CA . PHE A 1 84 ? 1.813 -6.844 -0.755 1.00 97.94 84 PHE A CA 1
ATOM 631 C C . PHE A 1 84 ? 3.290 -7.194 -0.972 1.00 97.94 84 PHE A C 1
ATOM 633 O O . PHE A 1 84 ? 4.056 -6.386 -1.501 1.00 97.94 84 PHE A O 1
ATOM 640 N N . HIS A 1 85 ? 3.692 -8.407 -0.587 1.00 97.56 85 HIS A N 1
ATOM 641 C CA . HIS A 1 85 ? 5.060 -8.874 -0.779 1.00 97.56 85 HIS A CA 1
ATOM 642 C C . HIS A 1 85 ? 5.461 -8.858 -2.259 1.00 97.56 85 HIS A C 1
ATOM 644 O O . HIS A 1 85 ? 6.495 -8.288 -2.613 1.00 97.56 85 HIS A O 1
ATOM 650 N N . ASP A 1 86 ? 4.634 -9.451 -3.117 1.00 98.19 86 ASP A N 1
ATOM 651 C CA . ASP A 1 86 ? 4.938 -9.591 -4.537 1.00 98.19 86 ASP A CA 1
ATOM 652 C C . ASP A 1 86 ? 4.867 -8.238 -5.243 1.00 98.19 86 ASP A C 1
ATOM 654 O O . ASP A 1 86 ? 5.758 -7.913 -6.027 1.00 98.19 86 ASP A O 1
ATOM 658 N N . LEU A 1 87 ? 3.894 -7.393 -4.888 1.00 98.38 87 LEU A N 1
ATOM 659 C CA . LEU A 1 87 ? 3.816 -6.018 -5.380 1.00 98.38 87 LEU A CA 1
ATOM 660 C C . LEU A 1 87 ? 5.085 -5.222 -5.053 1.00 98.38 87 LEU A C 1
ATOM 662 O O . LEU A 1 87 ? 5.634 -4.541 -5.919 1.00 98.38 87 LEU A O 1
ATOM 666 N N . ARG A 1 88 ? 5.586 -5.329 -3.817 1.00 97.81 88 ARG A N 1
ATOM 667 C CA . ARG A 1 88 ? 6.821 -4.660 -3.387 1.00 97.81 88 ARG A CA 1
ATOM 668 C C . ARG A 1 88 ? 8.038 -5.145 -4.175 1.00 97.81 88 ARG A C 1
ATOM 670 O O . ARG A 1 88 ? 8.889 -4.333 -4.529 1.00 97.81 88 ARG A O 1
ATOM 677 N N . VAL A 1 89 ? 8.128 -6.445 -4.464 1.00 97.38 89 VAL A N 1
ATOM 678 C CA . VAL A 1 89 ? 9.204 -7.002 -5.303 1.00 97.38 89 VAL A CA 1
ATOM 679 C C . VAL A 1 89 ? 9.137 -6.437 -6.721 1.00 97.38 89 VAL A C 1
ATOM 681 O O . VAL A 1 89 ? 10.162 -6.028 -7.256 1.00 97.38 89 VAL A O 1
ATOM 684 N N . GLN A 1 90 ? 7.944 -6.357 -7.311 1.00 97.56 90 GLN A N 1
ATOM 685 C CA . GLN A 1 90 ? 7.751 -5.783 -8.645 1.00 97.56 90 GLN A CA 1
ATOM 686 C C . GLN A 1 90 ? 8.129 -4.294 -8.703 1.00 97.56 90 GLN A C 1
ATOM 688 O O . GLN A 1 90 ? 8.814 -3.866 -9.628 1.00 97.56 90 GLN A O 1
ATOM 693 N N . ILE A 1 91 ? 7.732 -3.521 -7.688 1.00 97.44 91 ILE A N 1
ATOM 694 C CA . ILE A 1 91 ? 8.108 -2.110 -7.500 1.00 97.44 91 ILE A CA 1
ATOM 695 C C . ILE A 1 91 ? 9.632 -1.935 -7.415 1.00 97.44 91 ILE A C 1
ATOM 697 O O . ILE A 1 91 ? 10.19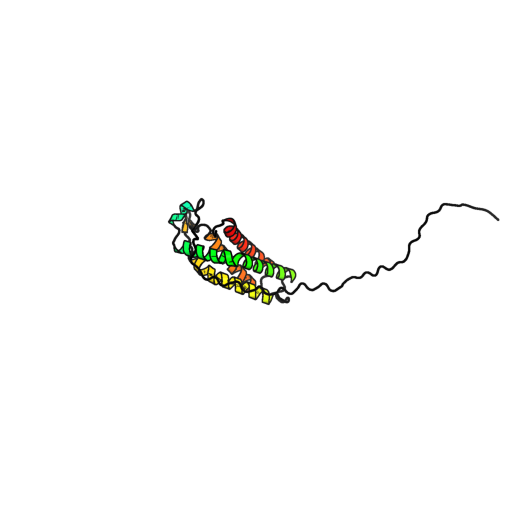6 -1.022 -8.021 1.00 97.44 91 ILE A O 1
ATOM 701 N N . ASP A 1 92 ? 10.309 -2.810 -6.672 1.00 95.88 92 ASP A N 1
ATOM 702 C CA . ASP A 1 92 ? 11.766 -2.774 -6.554 1.00 95.88 92 ASP A CA 1
ATOM 703 C C . ASP A 1 92 ? 12.457 -3.117 -7.872 1.00 95.88 92 ASP A C 1
ATOM 705 O O . ASP A 1 92 ? 13.431 -2.457 -8.243 1.00 95.88 92 ASP A O 1
ATOM 709 N N . GLN A 1 93 ? 11.937 -4.117 -8.581 1.00 95.31 93 GLN A N 1
ATOM 710 C CA . GLN A 1 93 ? 12.521 -4.612 -9.819 1.00 95.31 93 GLN A CA 1
ATOM 711 C C . GLN A 1 93 ? 12.553 -3.528 -10.901 1.00 95.31 93 GLN A C 1
ATOM 713 O O . GLN A 1 93 ? 13.640 -3.212 -11.386 1.00 95.31 93 GLN A O 1
ATOM 718 N N . ILE A 1 94 ? 11.429 -2.846 -11.157 1.00 95.06 94 ILE A N 1
ATOM 719 C CA . ILE A 1 94 ? 11.402 -1.747 -12.136 1.00 95.06 94 ILE A CA 1
ATOM 720 C C . ILE A 1 94 ? 12.354 -0.611 -11.741 1.00 95.06 94 ILE A C 1
ATOM 722 O O . ILE A 1 94 ? 12.989 0.011 -12.593 1.00 95.06 94 ILE A O 1
ATOM 726 N N . GLY A 1 95 ? 12.509 -0.347 -10.439 1.00 93.81 95 GLY A N 1
ATOM 727 C CA . GLY A 1 95 ? 13.480 0.624 -9.940 1.00 93.81 95 GLY A CA 1
ATOM 728 C C . GLY A 1 95 ? 14.925 0.236 -10.268 1.00 93.81 95 GLY A C 1
ATOM 729 O O . GLY A 1 95 ? 15.712 1.091 -10.685 1.00 93.81 95 GLY A O 1
ATOM 730 N N . PHE A 1 96 ? 15.282 -1.040 -10.105 1.00 93.62 96 PHE A N 1
ATOM 731 C CA . PHE A 1 96 ? 16.613 -1.551 -10.436 1.00 93.62 96 PHE A CA 1
ATOM 732 C C . PHE A 1 96 ? 16.867 -1.606 -11.941 1.00 93.62 96 PHE A C 1
ATOM 734 O O . PHE A 1 96 ? 17.941 -1.189 -12.379 1.00 93.62 96 PHE A O 1
ATOM 741 N N . ASP A 1 97 ? 15.889 -2.043 -12.728 1.00 93.75 97 ASP A N 1
ATOM 742 C CA . ASP A 1 97 ? 16.016 -2.135 -14.182 1.00 93.75 97 ASP A CA 1
ATOM 743 C C . ASP A 1 97 ? 16.128 -0.746 -14.813 1.00 93.75 97 ASP A C 1
ATOM 745 O O . ASP A 1 97 ? 16.992 -0.508 -15.662 1.00 93.75 97 ASP A O 1
ATOM 749 N N . LEU A 1 98 ? 15.369 0.230 -14.306 1.00 93.56 98 LEU A N 1
ATOM 750 C CA . LEU A 1 98 ? 15.501 1.623 -14.720 1.00 93.56 98 LEU A CA 1
ATOM 751 C C . LEU A 1 98 ? 16.881 2.200 -14.364 1.00 93.56 98 LEU A C 1
ATOM 753 O O . LEU A 1 98 ? 17.460 2.933 -15.166 1.00 93.56 98 LEU A O 1
ATOM 757 N N . LEU A 1 99 ? 17.447 1.866 -13.198 1.00 93.31 99 LEU A N 1
ATOM 758 C CA . LEU A 1 99 ? 18.817 2.265 -12.844 1.00 93.31 99 LEU A CA 1
ATOM 759 C C . LEU A 1 99 ? 19.859 1.618 -13.761 1.00 93.31 99 LEU A C 1
ATOM 761 O O . LEU A 1 99 ? 20.772 2.311 -14.214 1.00 93.31 99 LEU A O 1
ATOM 765 N N . ALA A 1 100 ? 19.716 0.326 -14.064 1.00 93.44 100 ALA A N 1
ATOM 766 C CA . ALA A 1 100 ? 20.593 -0.391 -14.988 1.00 93.44 100 ALA A CA 1
ATOM 767 C C . ALA A 1 100 ? 20.532 0.200 -16.409 1.00 93.44 100 ALA A C 1
ATOM 769 O O . ALA A 1 100 ? 21.550 0.277 -17.097 1.00 93.44 100 ALA A O 1
ATOM 770 N N . ALA A 1 101 ? 19.363 0.705 -16.809 1.00 94.19 101 ALA A N 1
ATOM 771 C CA . ALA A 1 101 ? 19.143 1.439 -18.050 1.00 94.19 101 ALA A CA 1
ATOM 772 C C . ALA A 1 101 ? 19.560 2.926 -17.988 1.00 94.19 101 ALA A C 1
ATOM 774 O O . ALA A 1 101 ? 19.225 3.694 -18.884 1.00 94.19 101 ALA A O 1
ATOM 775 N N . ASN A 1 102 ? 20.282 3.375 -16.953 1.00 94.62 102 ASN A N 1
ATOM 776 C CA . ASN A 1 102 ? 20.673 4.781 -16.757 1.00 94.62 102 ASN A CA 1
ATOM 777 C C . ASN A 1 102 ? 19.488 5.769 -16.734 1.00 94.62 102 ASN A C 1
ATOM 779 O O . ASN A 1 102 ? 19.630 6.937 -17.093 1.00 94.62 102 ASN A O 1
ATOM 783 N N . ASN A 1 103 ? 18.329 5.321 -16.254 1.00 94.38 103 ASN A N 1
ATOM 784 C CA . ASN A 1 103 ? 17.047 6.027 -16.282 1.00 94.38 103 ASN A CA 1
ATOM 785 C C . ASN A 1 103 ? 16.499 6.317 -17.692 1.00 94.38 103 ASN A C 1
ATOM 787 O O . ASN A 1 103 ? 15.672 7.218 -17.851 1.00 94.38 103 ASN A O 1
ATOM 791 N N . ASP A 1 104 ? 16.931 5.569 -18.712 1.00 95.31 104 ASP A N 1
ATOM 792 C CA . ASP A 1 104 ? 16.354 5.658 -20.051 1.00 95.31 104 ASP A CA 1
ATOM 793 C C . ASP A 1 104 ? 15.027 4.893 -20.132 1.00 95.31 104 ASP A C 1
ATOM 795 O O . ASP A 1 104 ? 14.982 3.670 -20.249 1.00 95.31 104 ASP A O 1
ATOM 799 N N . TRP A 1 105 ? 13.926 5.641 -20.129 1.00 94.94 105 TRP A N 1
ATOM 800 C CA . TRP A 1 105 ? 12.572 5.109 -20.296 1.00 94.94 105 TRP A CA 1
ATOM 801 C C . TRP A 1 105 ? 12.291 4.508 -21.677 1.00 94.94 105 TRP A C 1
ATOM 803 O O . TRP A 1 105 ? 11.284 3.823 -21.849 1.00 94.94 105 TRP A O 1
ATOM 813 N N . ASN A 1 106 ? 13.149 4.766 -22.665 1.00 95.50 106 ASN A N 1
ATOM 814 C CA . ASN A 1 106 ? 13.031 4.179 -23.998 1.00 95.50 106 ASN A CA 1
ATOM 815 C C . ASN A 1 106 ? 13.875 2.908 -24.150 1.00 95.50 106 ASN A C 1
ATOM 817 O O . ASN A 1 106 ? 13.839 2.286 -25.215 1.00 95.50 106 ASN A O 1
ATOM 821 N N . ALA A 1 107 ? 14.619 2.513 -23.111 1.00 94.69 107 ALA A N 1
ATOM 822 C CA . ALA A 1 107 ? 15.335 1.253 -23.123 1.00 94.69 107 ALA A CA 1
ATOM 823 C C . ALA A 1 107 ? 14.344 0.081 -23.287 1.00 94.69 107 ALA A C 1
ATOM 825 O O . ALA A 1 107 ? 13.233 0.118 -22.741 1.00 94.69 107 ALA A O 1
ATOM 826 N N . PRO A 1 108 ? 14.713 -0.970 -24.044 1.00 94.00 108 PRO A N 1
ATOM 827 C CA . PRO A 1 108 ? 13.845 -2.124 -24.244 1.00 94.00 108 PRO A CA 1
ATOM 828 C C . PRO A 1 108 ? 13.378 -2.728 -22.912 1.00 94.00 108 PRO A C 1
ATOM 830 O O . PRO A 1 108 ? 14.192 -2.967 -22.027 1.00 94.00 108 PRO A O 1
ATOM 833 N N . GLY A 1 109 ? 12.077 -3.001 -22.786 1.00 92.81 109 GLY A N 1
ATOM 834 C CA . GLY A 1 109 ? 11.477 -3.654 -21.610 1.00 92.81 109 GLY A CA 1
ATOM 835 C C . GLY A 1 109 ? 10.967 -2.717 -20.516 1.00 92.81 109 GLY A C 1
ATOM 836 O O . GLY A 1 109 ? 9.964 -3.049 -19.895 1.00 92.81 109 GLY A O 1
ATOM 837 N N . ILE A 1 110 ? 11.549 -1.521 -20.359 1.00 95.38 110 ILE A N 1
ATOM 838 C CA . ILE A 1 110 ? 11.206 -0.601 -19.257 1.00 95.38 110 ILE A CA 1
ATOM 839 C C . ILE A 1 110 ? 9.737 -0.176 -19.292 1.00 95.38 110 ILE A C 1
ATOM 841 O O . ILE A 1 110 ? 9.046 -0.258 -18.282 1.00 95.38 110 ILE A O 1
ATOM 845 N N . GLN A 1 111 ? 9.236 0.270 -20.449 1.00 95.75 111 GLN A N 1
ATOM 846 C CA . GLN A 1 111 ? 7.843 0.716 -20.541 1.00 95.75 111 GLN A CA 1
ATOM 847 C C . GLN A 1 111 ? 6.843 -0.438 -20.319 1.00 95.75 111 GLN A C 1
ATOM 849 O O . GLN A 1 111 ? 5.968 -0.272 -19.475 1.00 95.75 111 GLN A O 1
ATOM 854 N N . PRO A 1 112 ? 6.968 -1.607 -20.986 1.00 96.31 112 PRO A N 1
ATOM 855 C CA . PRO A 1 112 ? 6.102 -2.754 -20.702 1.00 96.31 112 PRO A CA 1
ATOM 856 C C . PRO A 1 112 ? 6.125 -3.220 -19.241 1.00 96.31 112 PRO A C 1
ATOM 858 O O . PRO A 1 112 ? 5.082 -3.582 -18.701 1.00 96.31 112 PRO A O 1
ATOM 861 N N . GLU A 1 113 ? 7.295 -3.221 -18.600 1.00 96.50 113 GLU A N 1
ATOM 862 C CA . GLU A 1 113 ? 7.427 -3.570 -17.186 1.00 96.50 113 GLU A CA 1
ATOM 863 C C . GLU A 1 113 ? 6.719 -2.542 -16.298 1.00 96.50 113 GLU A C 1
ATOM 865 O O . GLU A 1 113 ? 5.872 -2.913 -15.487 1.00 96.50 113 GLU A O 1
ATOM 870 N N . ALA A 1 114 ? 6.988 -1.249 -16.502 1.00 96.81 114 ALA A N 1
ATOM 871 C CA . ALA A 1 114 ? 6.346 -0.177 -15.752 1.00 96.81 114 ALA A CA 1
ATOM 872 C C . ALA A 1 114 ? 4.819 -0.186 -15.911 1.00 96.81 114 ALA A C 1
ATOM 874 O O . ALA A 1 114 ? 4.114 0.001 -14.922 1.00 96.81 114 ALA A O 1
ATOM 875 N N . ASP A 1 115 ? 4.301 -0.443 -17.116 1.00 98.12 115 ASP A N 1
ATOM 876 C CA . ASP A 1 115 ? 2.860 -0.536 -17.374 1.00 98.12 115 ASP A CA 1
ATOM 877 C C . ASP A 1 115 ? 2.218 -1.686 -16.580 1.00 98.12 115 ASP A C 1
ATOM 879 O O . ASP A 1 115 ? 1.142 -1.519 -16.003 1.00 98.12 115 ASP A O 1
ATOM 883 N N . ALA A 1 116 ? 2.888 -2.841 -16.499 1.00 98.38 116 ALA A N 1
ATOM 884 C CA . ALA A 1 116 ? 2.413 -3.984 -15.721 1.00 98.38 116 ALA A CA 1
ATOM 885 C C . ALA A 1 116 ? 2.463 -3.720 -14.206 1.00 98.38 116 ALA A C 1
ATOM 887 O O . ALA A 1 116 ? 1.494 -4.007 -13.500 1.00 98.38 116 ALA A O 1
ATOM 888 N N . VAL A 1 117 ? 3.546 -3.111 -13.708 1.00 98.00 117 VAL A N 1
ATOM 889 C CA . VAL A 1 117 ? 3.659 -2.703 -12.296 1.00 98.00 117 VAL A CA 1
ATOM 890 C C . VAL A 1 117 ? 2.567 -1.690 -11.945 1.00 98.00 117 VAL A C 1
ATOM 892 O O . VAL A 1 117 ? 1.874 -1.851 -10.944 1.00 98.00 117 VAL A O 1
ATOM 895 N N . VAL A 1 118 ? 2.354 -0.680 -12.793 1.00 98.50 118 VAL A N 1
ATOM 896 C CA . VAL A 1 118 ? 1.291 0.320 -12.626 1.00 98.50 118 VAL A CA 1
ATOM 897 C C . VAL A 1 118 ? -0.090 -0.329 -12.587 1.00 98.50 118 VAL A C 1
ATOM 899 O O . VAL A 1 118 ? -0.888 0.028 -11.725 1.00 98.50 118 VAL A O 1
ATOM 902 N N . ALA A 1 119 ? -0.375 -1.298 -13.460 1.00 98.69 119 ALA A N 1
ATOM 903 C CA . ALA A 1 119 ? -1.657 -2.000 -13.450 1.00 98.69 119 ALA A CA 1
ATOM 904 C C . ALA A 1 119 ? -1.908 -2.734 -12.119 1.00 98.69 119 ALA A C 1
ATOM 906 O O . ALA A 1 119 ? -3.009 -2.662 -11.572 1.00 98.69 119 ALA A O 1
ATOM 907 N N . ASN A 1 120 ? -0.880 -3.383 -11.564 1.00 98.62 120 ASN A N 1
ATOM 908 C CA . ASN A 1 120 ? -0.965 -4.075 -10.276 1.00 98.62 120 ASN A CA 1
ATOM 909 C C . ASN A 1 120 ? -1.110 -3.101 -9.089 1.00 98.62 120 ASN A C 1
ATOM 911 O O . ASN A 1 120 ? -1.877 -3.369 -8.157 1.00 98.62 120 ASN A O 1
ATOM 915 N N . ILE A 1 121 ? -0.432 -1.948 -9.133 1.00 98.50 121 ILE A N 1
ATOM 916 C CA . ILE A 1 121 ? -0.602 -0.890 -8.129 1.00 98.50 121 ILE A CA 1
ATOM 917 C C . ILE A 1 121 ? -2.019 -0.305 -8.199 1.00 98.50 121 ILE A C 1
ATOM 919 O O . ILE A 1 121 ? -2.687 -0.213 -7.174 1.00 98.50 121 ILE A O 1
ATOM 923 N N . ASP A 1 122 ? -2.509 0.035 -9.393 1.00 98.50 122 ASP A N 1
ATOM 924 C CA . ASP A 1 122 ? -3.844 0.609 -9.581 1.00 98.50 122 ASP A CA 1
ATOM 925 C C . ASP A 1 122 ? -4.942 -0.374 -9.130 1.00 98.50 122 ASP A C 1
ATOM 927 O O . ASP A 1 122 ? -5.930 0.028 -8.511 1.00 98.50 122 ASP A O 1
ATOM 931 N N . GLN A 1 123 ? -4.769 -1.677 -9.379 1.00 98.44 123 GLN A N 1
ATOM 932 C CA . GLN A 1 123 ? -5.649 -2.718 -8.840 1.00 98.44 123 GLN A CA 1
ATOM 933 C C . GLN A 1 123 ? -5.656 -2.715 -7.305 1.00 98.44 123 GLN A C 1
ATOM 935 O O . GLN A 1 123 ? -6.729 -2.707 -6.694 1.00 98.44 123 GLN A O 1
ATOM 940 N N . SER A 1 124 ? -4.472 -2.677 -6.690 1.00 98.50 124 SER A N 1
ATOM 941 C CA . SER A 1 124 ? -4.325 -2.614 -5.233 1.00 98.50 124 SER A CA 1
ATOM 942 C C . SER A 1 124 ? -4.972 -1.352 -4.660 1.00 98.50 124 SER A C 1
ATOM 944 O O . SER A 1 124 ? -5.698 -1.416 -3.673 1.00 98.50 124 SER A O 1
ATOM 946 N N . GLU A 1 125 ? -4.784 -0.199 -5.302 1.00 98.12 125 GLU A N 1
ATOM 947 C CA . GLU A 1 125 ? -5.399 1.064 -4.895 1.00 98.12 125 GLU A CA 1
ATOM 948 C C . GLU A 1 125 ? -6.920 1.032 -4.985 1.00 98.12 125 GLU A C 1
ATOM 950 O O . GLU A 1 125 ? -7.583 1.506 -4.066 1.00 98.12 125 GLU A O 1
ATOM 955 N N . ASN A 1 126 ? -7.490 0.439 -6.034 1.00 97.94 126 ASN A N 1
ATOM 956 C CA . ASN A 1 126 ? -8.941 0.301 -6.159 1.00 97.94 126 ASN A CA 1
ATOM 957 C C . ASN A 1 126 ? -9.538 -0.553 -5.031 1.00 97.94 126 ASN A C 1
ATOM 959 O O . ASN A 1 126 ? -10.651 -0.287 -4.571 1.00 97.94 126 ASN A O 1
ATOM 963 N N . PHE A 1 127 ? -8.798 -1.557 -4.553 1.00 98.56 127 PHE A N 1
ATOM 964 C CA . PHE A 1 127 ? -9.190 -2.334 -3.383 1.00 98.56 127 PHE A CA 1
ATOM 965 C C . PHE A 1 127 ? -8.994 -1.544 -2.078 1.00 98.56 127 PHE A C 1
ATOM 967 O O . PHE A 1 127 ? -9.892 -1.496 -1.235 1.00 98.56 127 PHE A O 1
ATOM 974 N N . LEU A 1 128 ? -7.840 -0.904 -1.897 1.00 98.62 128 LEU A N 1
ATOM 975 C CA . LEU A 1 128 ? -7.464 -0.243 -0.648 1.00 98.62 128 LEU A CA 1
ATOM 976 C C . LEU A 1 128 ? -8.197 1.078 -0.410 1.00 98.62 128 LEU A C 1
ATOM 978 O O . LEU A 1 128 ? -8.582 1.345 0.724 1.00 98.62 128 LEU A O 1
ATOM 982 N N . ALA A 1 129 ? -8.420 1.894 -1.439 1.00 98.38 129 ALA A N 1
ATOM 983 C CA . ALA A 1 129 ? -8.958 3.248 -1.311 1.00 98.38 129 ALA A CA 1
ATOM 984 C C . ALA A 1 129 ? -10.260 3.331 -0.492 1.00 98.38 129 ALA A C 1
ATOM 986 O O . ALA A 1 129 ? -10.271 4.075 0.492 1.00 98.38 129 ALA A O 1
ATOM 987 N N . PRO A 1 130 ? -11.336 2.570 -0.792 1.00 98.44 130 PRO A N 1
ATOM 988 C CA . PRO A 1 130 ? -12.565 2.652 -0.000 1.00 98.44 130 PRO A CA 1
ATOM 989 C C . PRO A 1 130 ? -12.373 2.193 1.453 1.00 98.44 130 PRO A C 1
ATOM 991 O O . PRO A 1 130 ? -13.088 2.654 2.336 1.00 98.44 130 PRO A O 1
ATOM 994 N N . ARG A 1 131 ? -11.402 1.312 1.720 1.00 98.56 131 ARG A N 1
ATOM 995 C CA . ARG A 1 131 ? -11.119 0.766 3.058 1.00 98.56 131 ARG A CA 1
ATOM 996 C C . ARG A 1 131 ? -10.268 1.723 3.878 1.00 98.56 131 ARG A C 1
ATOM 998 O O . ARG A 1 131 ? -10.619 2.034 5.008 1.00 98.56 131 ARG A O 1
ATOM 1005 N N . ALA A 1 132 ? -9.209 2.263 3.283 1.00 98.19 132 ALA A N 1
ATOM 1006 C CA . ALA A 1 132 ? -8.371 3.290 3.886 1.00 98.19 132 ALA A CA 1
ATOM 1007 C C . ALA A 1 132 ? -9.183 4.554 4.208 1.00 98.19 132 ALA A C 1
ATOM 1009 O O . ALA A 1 132 ? -9.012 5.140 5.272 1.00 98.19 132 ALA A O 1
ATOM 1010 N N . GLN A 1 133 ? -10.099 4.953 3.322 1.00 97.69 133 GLN A N 1
ATOM 1011 C CA . GLN A 1 133 ? -10.975 6.109 3.537 1.00 97.69 133 GLN A CA 1
ATOM 1012 C C . GLN A 1 133 ? -12.101 5.850 4.546 1.00 97.69 133 GLN A C 1
ATOM 1014 O O . GLN A 1 133 ? -12.630 6.807 5.106 1.00 97.69 133 GLN A O 1
ATOM 1019 N N . ALA A 1 134 ? -12.462 4.587 4.795 1.00 98.00 134 ALA A N 1
ATOM 1020 C CA . ALA A 1 134 ? -13.423 4.225 5.834 1.00 98.00 134 ALA A CA 1
ATOM 1021 C C . ALA A 1 134 ? -12.828 4.291 7.249 1.00 98.00 134 ALA A C 1
ATOM 1023 O O . ALA A 1 134 ? -13.590 4.328 8.213 1.00 98.00 134 ALA A O 1
ATOM 1024 N N . LEU A 1 135 ? -11.495 4.310 7.377 1.00 98.06 135 LEU A N 1
ATOM 1025 C CA . LEU A 1 135 ? -10.832 4.377 8.673 1.00 98.06 135 LEU A CA 1
ATOM 1026 C C . LEU A 1 135 ? -11.123 5.699 9.391 1.00 98.06 135 LEU A C 1
ATOM 1028 O O . LEU A 1 135 ? -10.882 6.795 8.876 1.00 98.06 135 LEU A O 1
ATOM 1032 N N . THR A 1 136 ? -11.564 5.579 10.635 1.00 97.44 136 THR A N 1
ATOM 1033 C CA . THR A 1 136 ? -11.827 6.677 11.552 1.00 97.44 136 THR A CA 1
ATOM 1034 C C . THR A 1 136 ? -10.539 7.439 11.835 1.00 97.44 136 THR A C 1
ATOM 1036 O O . THR A 1 136 ? -9.541 6.880 12.293 1.00 97.44 136 THR A O 1
ATOM 1039 N N . GLN A 1 137 ? -10.590 8.751 11.623 1.00 95.62 137 GLN A N 1
ATOM 1040 C CA . GLN A 1 137 ? -9.583 9.704 12.076 1.00 95.62 137 GLN A CA 1
ATOM 1041 C C . GLN A 1 137 ? -10.198 10.544 13.194 1.00 95.62 137 GLN A C 1
ATOM 1043 O O . GLN A 1 137 ? -11.204 11.223 12.990 1.00 95.62 137 GLN A O 1
ATOM 1048 N N . SER A 1 138 ? -9.613 10.476 14.385 1.00 93.69 138 SER A N 1
ATOM 1049 C CA . 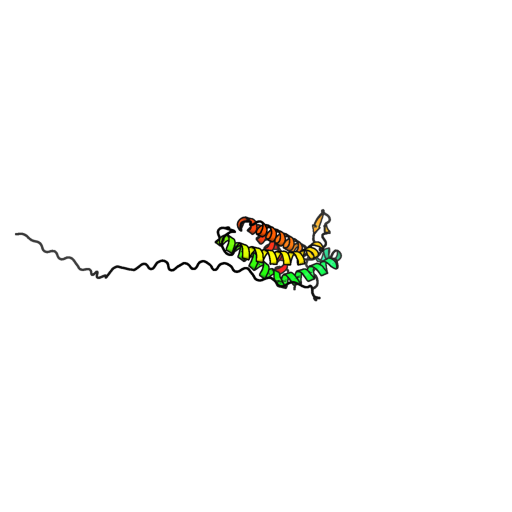SER A 1 138 ? -10.039 11.238 15.561 1.00 93.69 138 SER A CA 1
ATOM 1050 C C . SER A 1 138 ? -8.974 12.262 15.927 1.00 93.69 138 SER A C 1
ATOM 1052 O O . SER A 1 138 ? -7.834 12.152 15.495 1.00 93.69 138 SER A O 1
ATOM 1054 N N . GLN A 1 139 ? -9.335 13.248 16.744 1.00 93.62 139 GLN A N 1
ATOM 1055 C CA . GLN A 1 139 ? -8.394 14.213 17.308 1.00 93.62 139 GLN A CA 1
ATOM 1056 C C . GLN A 1 139 ? -8.201 13.952 18.799 1.00 93.62 139 GLN A C 1
ATOM 1058 O O . GLN A 1 139 ? -9.136 13.510 19.478 1.00 93.62 139 GLN A O 1
ATOM 1063 N N . ASP A 1 140 ? -6.989 14.166 19.296 1.00 88.19 140 ASP A N 1
ATOM 1064 C CA . ASP A 1 140 ? -6.702 14.141 20.727 1.00 88.19 140 ASP A CA 1
ATOM 1065 C C . ASP A 1 140 ? -7.016 15.494 21.402 1.00 88.19 140 ASP A C 1
ATOM 1067 O O . ASP A 1 140 ? -7.581 16.405 20.795 1.00 88.19 140 ASP A O 1
ATOM 1071 N N . ALA A 1 141 ? -6.676 15.629 22.687 1.00 88.94 141 ALA A N 1
ATOM 1072 C CA . ALA A 1 141 ? -6.947 16.849 23.449 1.00 88.94 141 ALA A CA 1
ATOM 1073 C C . ALA A 1 141 ? -6.135 18.076 22.984 1.00 88.94 141 ALA A C 1
ATOM 1075 O O . ALA A 1 141 ? -6.503 19.197 23.336 1.00 88.94 141 ALA A O 1
ATOM 1076 N N . VAL A 1 142 ? -5.048 17.880 22.228 1.00 92.56 142 VAL A N 1
ATOM 1077 C CA . VAL A 1 142 ? -4.218 18.956 21.663 1.00 92.56 142 VAL A CA 1
ATOM 1078 C C . VAL A 1 142 ? -4.475 19.179 20.166 1.00 92.56 142 VAL A C 1
ATOM 1080 O O . VAL A 1 142 ? -3.921 20.114 19.592 1.00 92.56 142 VAL A O 1
ATOM 1083 N N . GLY A 1 143 ? -5.382 18.403 19.563 1.00 90.06 143 GLY A N 1
ATOM 1084 C CA . GLY A 1 143 ? -5.824 18.536 18.175 1.00 90.06 143 GLY A CA 1
ATOM 1085 C C . GLY A 1 143 ? -5.075 17.646 17.182 1.00 90.06 143 GLY A C 1
ATOM 1086 O O . GLY A 1 143 ? -5.337 17.743 15.981 1.00 90.06 143 GLY A O 1
ATOM 1087 N N . ASP A 1 144 ? -4.180 16.771 17.647 1.00 92.12 144 ASP A N 1
ATOM 1088 C CA . ASP A 1 144 ? -3.435 15.865 16.776 1.00 92.12 144 ASP A CA 1
ATOM 1089 C C . ASP A 1 144 ? -4.351 14.754 16.255 1.00 92.12 144 ASP A C 1
ATOM 1091 O O . ASP A 1 144 ? -5.100 14.121 17.007 1.00 92.12 144 ASP A O 1
ATOM 1095 N N . VAL A 1 145 ? -4.296 14.516 14.941 1.00 93.81 145 VAL A N 1
ATOM 1096 C CA . VAL A 1 145 ? -5.090 13.474 14.284 1.00 93.81 145 VAL A CA 1
ATOM 1097 C C . VAL A 1 145 ? -4.452 12.109 14.515 1.00 93.81 145 VAL A C 1
ATOM 1099 O O . VAL A 1 145 ? -3.275 11.908 14.221 1.00 93.81 145 VAL A O 1
ATOM 1102 N N . TYR A 1 146 ? -5.250 11.147 14.970 1.00 94.19 146 TYR A N 1
ATOM 1103 C CA . TYR A 1 146 ? -4.841 9.761 15.159 1.00 94.19 146 TYR A CA 1
ATOM 1104 C C . TYR A 1 146 ? -5.884 8.780 14.618 1.00 94.19 146 TYR A C 1
ATOM 1106 O O . TYR A 1 146 ? -7.068 9.096 14.477 1.00 94.19 146 TYR A O 1
ATOM 1114 N N . PHE A 1 147 ? -5.430 7.557 14.356 1.00 97.06 147 PHE A N 1
ATOM 1115 C CA . PHE A 1 147 ? -6.279 6.428 13.987 1.00 97.06 147 PHE A CA 1
ATOM 1116 C C . PHE A 1 147 ? -6.568 5.593 15.241 1.00 97.06 147 PHE A C 1
ATOM 1118 O O . PHE A 1 147 ? -5.616 5.114 15.859 1.00 97.06 147 PHE A O 1
ATOM 1125 N N . PRO A 1 148 ? -7.838 5.413 15.658 1.00 96.81 148 PRO A N 1
ATOM 1126 C CA . PRO A 1 148 ? -8.157 4.639 16.855 1.00 96.81 148 PRO A CA 1
ATOM 1127 C C . PRO A 1 148 ? -7.822 3.154 16.760 1.00 96.81 148 PRO A C 1
ATOM 1129 O O . PRO A 1 148 ? -7.566 2.539 17.796 1.00 96.81 148 PRO A O 1
ATOM 1132 N N . ILE A 1 149 ? -7.856 2.584 15.551 1.00 97.69 149 ILE A N 1
ATOM 1133 C CA . ILE A 1 149 ? -7.565 1.172 15.297 1.00 97.69 149 ILE A CA 1
ATOM 1134 C C . ILE A 1 149 ? -6.058 0.950 15.115 1.00 97.69 149 ILE A C 1
ATOM 1136 O O . ILE A 1 149 ? -5.370 1.731 14.448 1.00 97.69 149 ILE A O 1
ATOM 1140 N N . TYR A 1 150 ? -5.529 -0.095 15.753 1.00 97.81 150 TYR A N 1
ATOM 1141 C CA . TYR A 1 150 ? -4.100 -0.403 15.743 1.00 97.81 150 TYR A CA 1
ATOM 1142 C C . TYR A 1 150 ? -3.613 -0.722 14.334 1.00 97.81 150 TYR A C 1
ATOM 1144 O O . TYR A 1 150 ? -4.096 -1.669 13.753 1.00 97.81 150 TYR A O 1
ATOM 1152 N N . GLN A 1 151 ? -2.612 0.017 13.840 1.00 98.06 151 GLN A N 1
ATOM 1153 C CA . GLN A 1 151 ? -2.096 -0.029 12.455 1.00 98.06 151 GLN A CA 1
ATOM 1154 C C . GLN A 1 151 ? -2.992 0.582 11.370 1.00 98.06 151 GLN A C 1
ATOM 1156 O O . GLN A 1 151 ? -2.563 0.638 10.215 1.00 98.06 151 GLN A O 1
ATOM 1161 N N . GLY A 1 152 ? -4.121 1.201 11.732 1.00 97.88 152 GLY A N 1
ATOM 1162 C CA . GLY A 1 152 ? -4.944 1.954 10.781 1.00 97.88 152 GLY A CA 1
ATOM 1163 C C . GLY A 1 152 ? -4.156 3.038 10.032 1.00 97.88 152 GLY A C 1
ATOM 1164 O O . GLY A 1 152 ? -4.244 3.134 8.808 1.00 97.88 152 GLY A O 1
ATOM 1165 N N . GLU A 1 153 ? -3.295 3.795 10.727 1.00 97.75 153 GLU A N 1
ATOM 1166 C CA . GLU A 1 153 ? -2.424 4.781 10.065 1.00 97.75 153 GLU A CA 1
ATOM 1167 C C . GLU A 1 153 ? -1.484 4.114 9.053 1.00 97.75 153 GLU A C 1
ATOM 1169 O O . GLU A 1 153 ? -1.280 4.634 7.958 1.00 97.75 153 GLU A O 1
ATOM 1174 N N . SER A 1 154 ? -0.910 2.961 9.401 1.00 98.50 154 SER A N 1
ATOM 1175 C CA . SER A 1 154 ? 0.040 2.269 8.534 1.00 98.50 154 SER A CA 1
ATOM 1176 C C . SER A 1 154 ? -0.615 1.838 7.226 1.00 98.50 154 SER A C 1
ATOM 1178 O O . SER A 1 154 ? -0.039 2.082 6.169 1.00 98.50 154 SER A O 1
ATOM 1180 N N . PHE A 1 155 ? -1.835 1.297 7.274 1.00 98.69 155 PHE A N 1
ATOM 1181 C CA . PHE A 1 155 ? -2.613 0.990 6.072 1.00 98.69 155 PHE A CA 1
ATOM 1182 C C . PHE A 1 155 ? -2.969 2.240 5.268 1.00 98.69 155 PHE A C 1
ATOM 1184 O O . PHE A 1 155 ? -2.748 2.276 4.056 1.00 98.69 155 PHE A O 1
ATOM 1191 N N . TYR A 1 156 ? -3.458 3.288 5.937 1.00 98.50 156 TYR A N 1
ATOM 1192 C CA . TYR A 1 156 ? -3.806 4.548 5.283 1.00 98.50 156 TYR A CA 1
ATOM 1193 C C . TYR A 1 156 ? -2.610 5.145 4.533 1.00 98.50 156 TYR A C 1
ATOM 1195 O O . TYR A 1 156 ? -2.705 5.536 3.370 1.00 98.50 156 TYR A O 1
ATOM 1203 N N . ARG A 1 157 ? -1.449 5.184 5.186 1.00 98.31 157 ARG A N 1
ATOM 1204 C CA . ARG A 1 157 ? -0.222 5.725 4.609 1.00 98.31 157 ARG A CA 1
ATOM 1205 C C . ARG A 1 157 ? 0.339 4.824 3.520 1.00 98.31 157 ARG A C 1
ATOM 1207 O O . ARG A 1 157 ? 0.797 5.352 2.512 1.00 98.31 157 ARG A O 1
ATOM 1214 N N . LEU A 1 158 ? 0.300 3.505 3.694 1.00 98.50 158 LEU A N 1
ATOM 1215 C CA . LEU A 1 158 ? 0.726 2.565 2.662 1.00 98.50 158 LEU A CA 1
ATOM 1216 C C . LEU A 1 158 ? -0.042 2.812 1.358 1.00 98.50 158 LEU A C 1
ATOM 1218 O O . LEU A 1 158 ? 0.585 3.020 0.323 1.00 98.50 158 LEU A O 1
ATOM 1222 N N . TRP A 1 159 ? -1.373 2.910 1.431 1.00 98.44 159 TRP A N 1
ATOM 1223 C CA . TRP A 1 159 ? -2.218 3.260 0.285 1.00 98.44 159 TRP A CA 1
ATOM 1224 C C . TRP A 1 159 ? -1.802 4.589 -0.371 1.00 98.44 159 TRP A C 1
ATOM 1226 O O . TRP A 1 159 ? -1.611 4.645 -1.584 1.00 98.44 159 TRP A O 1
ATOM 1236 N N . GLN A 1 160 ? -1.579 5.649 0.415 1.00 98.06 160 GLN A N 1
ATOM 1237 C CA . GLN A 1 160 ? -1.124 6.939 -0.124 1.00 98.06 160 GLN A CA 1
ATOM 1238 C C . GLN A 1 160 ? 0.220 6.837 -0.862 1.00 98.06 160 GLN A C 1
ATOM 1240 O O . GLN A 1 160 ? 0.414 7.471 -1.900 1.00 98.06 160 GLN A O 1
ATOM 1245 N N . TYR A 1 161 ? 1.171 6.072 -0.320 1.00 98.12 161 TYR A N 1
ATOM 1246 C CA . TYR A 1 161 ? 2.489 5.932 -0.932 1.00 98.12 161 TYR A CA 1
ATOM 1247 C C . TYR A 1 161 ? 2.478 5.018 -2.158 1.00 98.12 161 TYR A C 1
ATOM 1249 O O . TYR A 1 161 ? 3.206 5.322 -3.098 1.00 98.12 161 TYR A O 1
ATOM 1257 N N . LEU A 1 162 ? 1.618 3.997 -2.205 1.00 98.12 162 LEU A N 1
ATOM 1258 C CA . LEU A 1 162 ? 1.351 3.244 -3.435 1.00 98.12 162 LEU A CA 1
ATOM 1259 C C . LEU A 1 162 ? 0.821 4.168 -4.544 1.00 98.12 162 LEU A C 1
ATOM 1261 O O . LEU A 1 162 ? 1.370 4.160 -5.643 1.00 98.12 162 LEU A O 1
ATOM 1265 N N . SER A 1 163 ? -0.104 5.076 -4.216 1.00 97.75 163 SER A N 1
ATOM 1266 C CA . SER A 1 163 ? -0.600 6.087 -5.166 1.00 97.75 163 SER A CA 1
ATOM 1267 C C . SER A 1 163 ? 0.490 7.010 -5.688 1.00 97.75 163 SER A C 1
ATOM 1269 O O . SER A 1 163 ? 0.626 7.226 -6.894 1.00 97.75 163 SER A O 1
ATOM 1271 N N . ASN A 1 164 ? 1.363 7.488 -4.804 1.00 97.19 164 ASN A N 1
ATOM 1272 C CA . ASN A 1 164 ? 2.511 8.291 -5.219 1.00 97.19 164 ASN A CA 1
ATOM 1273 C C . ASN A 1 164 ? 3.499 7.497 -6.094 1.00 97.19 164 ASN A C 1
ATOM 1275 O O . ASN A 1 164 ? 4.104 8.066 -7.005 1.00 97.19 164 ASN A O 1
ATOM 1279 N N . VAL A 1 165 ? 3.665 6.197 -5.829 1.00 97.06 165 VAL A N 1
ATOM 1280 C CA . VAL A 1 165 ? 4.479 5.288 -6.644 1.00 97.06 165 VAL A CA 1
ATOM 1281 C C . VAL A 1 165 ? 3.872 5.137 -8.045 1.00 97.06 165 VAL A C 1
ATOM 1283 O O . VAL A 1 165 ? 4.586 5.363 -9.024 1.00 97.06 165 VAL A O 1
ATOM 1286 N N . SER A 1 166 ? 2.566 4.864 -8.156 1.00 97.19 166 SER A N 1
ATOM 1287 C CA . SER A 1 166 ? 1.842 4.783 -9.437 1.00 97.19 166 SER A CA 1
ATOM 1288 C C . SER A 1 166 ? 1.968 6.082 -10.240 1.00 97.19 166 SER A C 1
ATOM 1290 O O . SER A 1 166 ? 2.362 6.065 -11.409 1.00 97.19 166 SER A O 1
ATOM 1292 N N . VAL A 1 167 ? 1.739 7.236 -9.601 1.00 96.75 167 VAL A N 1
ATOM 1293 C CA . VAL A 1 167 ? 1.904 8.558 -10.231 1.00 96.75 167 VAL A CA 1
ATOM 1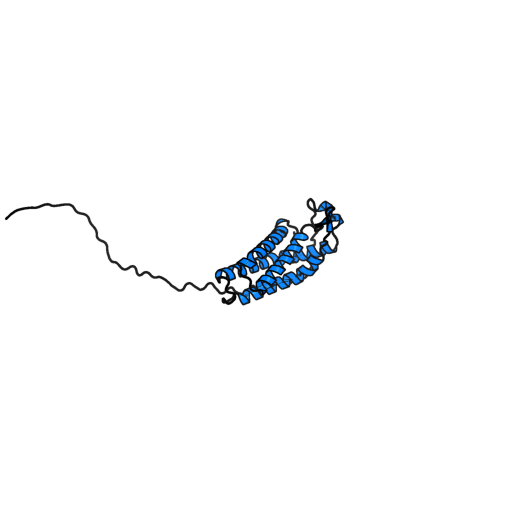294 C C . VAL A 1 167 ? 3.335 8.768 -10.730 1.00 96.75 167 VAL A C 1
ATOM 1296 O O . VAL A 1 167 ? 3.527 9.254 -11.844 1.00 96.75 167 VAL A O 1
ATOM 1299 N N . GLY A 1 168 ? 4.345 8.391 -9.941 1.00 95.56 168 GLY A N 1
ATOM 1300 C CA . GLY A 1 168 ? 5.750 8.537 -10.320 1.00 95.56 168 GLY A CA 1
ATOM 1301 C C . GLY A 1 168 ? 6.138 7.705 -11.544 1.00 95.56 168 GLY A C 1
ATOM 1302 O O . GLY A 1 168 ? 6.829 8.216 -12.427 1.00 95.56 168 GLY A O 1
ATOM 1303 N N . LEU A 1 169 ? 5.660 6.460 -11.623 1.00 96.19 169 LEU A N 1
ATOM 1304 C CA . LEU A 1 169 ? 5.885 5.582 -12.775 1.00 96.19 169 LEU A CA 1
ATOM 1305 C C . LEU A 1 169 ? 5.167 6.108 -14.027 1.00 96.19 169 LEU A C 1
ATOM 1307 O O . LEU A 1 169 ? 5.788 6.230 -15.081 1.00 96.19 169 LEU A O 1
ATOM 1311 N N . LYS A 1 170 ? 3.900 6.528 -13.906 1.00 96.88 170 LYS A N 1
ATOM 1312 C CA . LYS A 1 170 ? 3.132 7.144 -15.010 1.00 96.88 170 LYS A CA 1
ATOM 1313 C C . LYS A 1 170 ? 3.781 8.431 -15.526 1.00 96.88 170 LYS A C 1
ATOM 1315 O O . LYS A 1 170 ? 3.752 8.705 -16.723 1.00 96.88 170 LYS A O 1
ATOM 1320 N N . ALA A 1 171 ? 4.387 9.210 -14.632 1.00 96.38 171 ALA A N 1
ATOM 1321 C CA . ALA A 1 171 ? 5.118 10.429 -14.971 1.00 96.38 171 ALA A CA 1
ATOM 1322 C C . ALA A 1 171 ? 6.519 10.169 -15.551 1.00 96.38 171 ALA A C 1
ATOM 1324 O O . ALA A 1 171 ? 7.204 11.125 -15.913 1.00 96.38 171 ALA A O 1
ATOM 1325 N N . ARG A 1 172 ? 6.952 8.903 -15.641 1.00 96.19 172 ARG A N 1
ATOM 1326 C CA . ARG A 1 172 ? 8.299 8.511 -16.068 1.00 96.19 172 ARG A CA 1
ATOM 1327 C C . ARG A 1 172 ? 9.405 9.174 -15.240 1.00 96.19 172 ARG A C 1
ATOM 1329 O O . ARG A 1 172 ? 10.422 9.633 -15.765 1.00 96.19 172 ARG A O 1
ATOM 1336 N N . ASN A 1 173 ? 9.208 9.254 -13.924 1.00 95.06 173 ASN A N 1
ATOM 1337 C CA . ASN A 1 173 ? 10.237 9.772 -13.029 1.00 95.06 173 ASN A CA 1
ATOM 1338 C C . ASN A 1 173 ? 11.484 8.881 -13.059 1.00 95.06 173 ASN A C 1
ATOM 1340 O O . ASN A 1 173 ? 11.415 7.677 -13.288 1.00 95.06 173 ASN A O 1
ATOM 1344 N N . THR A 1 174 ? 12.648 9.469 -12.797 1.00 92.56 174 THR A N 1
ATOM 1345 C CA . THR A 1 174 ? 13.870 8.683 -12.612 1.00 92.56 174 THR A CA 1
ATOM 1346 C C . THR A 1 174 ? 13.789 7.882 -11.314 1.00 92.56 174 THR A C 1
ATOM 1348 O O . THR A 1 174 ? 13.129 8.295 -10.352 1.00 92.56 174 THR A O 1
ATOM 1351 N N . ALA A 1 175 ? 14.523 6.773 -11.242 1.00 86.88 175 ALA A N 1
ATOM 1352 C CA . ALA A 1 175 ? 14.607 5.946 -10.041 1.00 86.88 175 ALA A CA 1
ATOM 1353 C C . ALA A 1 175 ? 15.088 6.744 -8.811 1.00 86.88 175 ALA A C 1
ATOM 1355 O O . ALA A 1 175 ? 14.700 6.450 -7.683 1.00 86.88 175 ALA A O 1
ATOM 1356 N N . TRP A 1 176 ? 15.862 7.815 -9.021 1.00 78.25 176 TRP A N 1
ATOM 1357 C CA . TRP A 1 176 ? 16.304 8.729 -7.963 1.00 78.25 176 TRP A CA 1
ATOM 1358 C C . TRP A 1 176 ? 15.177 9.572 -7.355 1.00 78.25 176 TRP A C 1
ATOM 1360 O O . TRP A 1 176 ? 15.165 9.787 -6.145 1.00 78.25 176 TRP A O 1
ATOM 1370 N N . ILE A 1 177 ? 14.233 10.053 -8.171 1.00 82.38 177 ILE A N 1
ATOM 1371 C CA . ILE A 1 177 ? 13.084 10.853 -7.705 1.00 82.38 177 ILE A CA 1
ATOM 1372 C C . ILE A 1 177 ? 12.017 9.954 -7.078 1.00 82.38 177 ILE A C 1
ATOM 1374 O O . ILE A 1 177 ? 11.380 10.313 -6.090 1.00 82.38 177 ILE A O 1
ATOM 1378 N N . TYR A 1 178 ? 11.854 8.767 -7.644 1.00 81.69 178 TYR A N 1
ATOM 1379 C CA . TYR A 1 178 ? 10.915 7.751 -7.199 1.00 81.69 178 TYR A CA 1
ATOM 1380 C C . TYR A 1 178 ? 11.347 7.042 -5.900 1.00 81.69 178 TYR A C 1
ATOM 1382 O O . TYR A 1 178 ? 10.515 6.762 -5.034 1.00 81.69 178 TYR A O 1
ATOM 1390 N N . GLY A 1 179 ? 12.651 6.813 -5.715 1.00 88.06 179 GLY A N 1
ATOM 1391 C CA . GLY A 1 179 ? 13.217 6.036 -4.609 1.00 88.06 179 GLY A CA 1
ATOM 1392 C C . GLY A 1 179 ? 12.751 6.444 -3.202 1.00 88.06 179 GLY A C 1
ATOM 1393 O O . GLY A 1 179 ? 12.352 5.565 -2.437 1.00 88.06 179 GLY A O 1
ATOM 1394 N N . PRO A 1 180 ? 12.734 7.739 -2.824 1.00 92.81 180 PRO A N 1
ATOM 1395 C CA . PRO A 1 180 ? 12.231 8.164 -1.518 1.00 92.81 180 PRO A CA 1
ATOM 1396 C C . PRO A 1 180 ? 10.779 7.749 -1.249 1.00 92.81 180 PRO A C 1
ATOM 1398 O O . PRO A 1 180 ? 10.454 7.385 -0.121 1.00 92.81 180 PRO A O 1
ATOM 1401 N N . VAL A 1 181 ? 9.914 7.765 -2.267 1.00 93.62 181 VAL A N 1
ATOM 1402 C CA . VAL A 1 181 ? 8.505 7.358 -2.145 1.00 93.62 181 VAL A CA 1
ATOM 1403 C C . VAL A 1 181 ? 8.408 5.852 -1.886 1.00 93.62 181 VAL A C 1
ATOM 1405 O O . VAL A 1 181 ? 7.692 5.446 -0.972 1.00 93.62 181 VAL A O 1
ATOM 1408 N N . VAL A 1 182 ? 9.198 5.038 -2.595 1.00 95.69 182 VAL A N 1
ATOM 1409 C CA . VAL A 1 182 ? 9.291 3.585 -2.352 1.00 95.69 182 VAL A CA 1
ATOM 1410 C C . VAL A 1 182 ? 9.762 3.285 -0.936 1.00 95.69 182 VAL A C 1
ATOM 1412 O O . VAL A 1 182 ? 9.190 2.451 -0.248 1.00 95.69 182 VAL A O 1
ATOM 1415 N N . GLN A 1 183 ? 10.767 4.001 -0.428 1.00 96.62 183 GLN A N 1
ATOM 1416 C CA . GLN A 1 183 ? 11.223 3.785 0.950 1.00 96.62 183 GLN A CA 1
ATOM 1417 C C . GLN A 1 183 ? 10.125 4.080 1.982 1.00 96.62 183 GLN A C 1
ATOM 1419 O O . GLN A 1 183 ? 10.073 3.447 3.038 1.00 96.62 183 GLN A O 1
ATOM 1424 N N . ARG A 1 184 ? 9.227 5.027 1.689 1.00 97.44 184 ARG A N 1
ATOM 1425 C CA . ARG A 1 184 ? 8.067 5.309 2.540 1.00 97.44 184 ARG A CA 1
ATOM 1426 C C . ARG A 1 184 ? 6.997 4.225 2.437 1.00 97.44 184 ARG A C 1
ATOM 1428 O O . ARG A 1 184 ? 6.472 3.848 3.479 1.00 97.44 184 ARG A O 1
ATOM 1435 N N . GLU A 1 185 ? 6.710 3.715 1.242 1.00 97.56 185 GLU A N 1
ATOM 1436 C CA . GLU A 1 185 ? 5.849 2.540 1.028 1.00 97.56 185 GLU A CA 1
ATOM 1437 C C . GLU A 1 185 ? 6.355 1.353 1.871 1.00 97.56 185 GLU A C 1
ATOM 1439 O O . GLU A 1 185 ? 5.660 0.907 2.790 1.00 97.56 185 GLU A O 1
ATOM 1444 N N . LYS A 1 186 ? 7.633 0.985 1.712 1.00 97.94 186 LYS A N 1
ATOM 1445 C CA . LYS A 1 186 ? 8.293 -0.070 2.498 1.00 97.94 186 LYS A CA 1
ATOM 1446 C C . LYS A 1 186 ? 8.239 0.162 3.999 1.00 97.94 186 LYS A C 1
ATOM 1448 O O . LYS A 1 186 ? 8.050 -0.779 4.770 1.00 97.94 186 LYS A O 1
ATOM 1453 N N . HIS A 1 187 ? 8.432 1.405 4.444 1.00 98.25 187 HIS A N 1
ATOM 1454 C CA . HIS A 1 187 ? 8.377 1.744 5.863 1.00 98.25 187 HIS A CA 1
ATOM 1455 C C . HIS A 1 187 ? 7.018 1.387 6.472 1.00 98.25 187 HIS A C 1
ATOM 1457 O O . HIS A 1 187 ? 6.973 0.783 7.547 1.00 98.25 187 HIS A O 1
ATOM 1463 N N . TRP A 1 188 ? 5.926 1.745 5.795 1.00 98.50 188 TRP A N 1
ATOM 1464 C CA . TRP A 1 188 ? 4.572 1.488 6.280 1.00 98.50 188 TRP A CA 1
ATOM 1465 C C . TRP A 1 188 ? 4.178 0.019 6.152 1.00 98.50 188 TRP A C 1
ATOM 1467 O O . TRP A 1 188 ? 3.648 -0.536 7.114 1.00 98.50 188 TRP A O 1
ATOM 1477 N N . GLY A 1 189 ? 4.552 -0.644 5.055 1.00 98.25 189 GLY A N 1
ATOM 1478 C CA . GLY A 1 189 ? 4.396 -2.093 4.926 1.00 98.25 189 GLY A CA 1
ATOM 1479 C C . GLY A 1 189 ? 5.117 -2.863 6.034 1.00 98.25 189 GLY A C 1
ATOM 1480 O O . GLY A 1 189 ? 4.533 -3.709 6.703 1.00 98.25 189 GLY A O 1
ATOM 1481 N N . SER A 1 190 ? 6.359 -2.485 6.338 1.00 98.31 190 SER A N 1
ATOM 1482 C CA . SER A 1 190 ? 7.139 -3.111 7.410 1.00 98.31 190 SER A CA 1
ATOM 1483 C C . SER A 1 190 ? 6.573 -2.844 8.814 1.00 98.31 190 SER A C 1
ATOM 1485 O O . SER A 1 190 ? 6.829 -3.615 9.743 1.00 98.31 190 SER A O 1
ATOM 1487 N N . LYS A 1 191 ? 5.810 -1.759 9.026 1.00 98.25 191 LYS A N 1
ATOM 1488 C CA . LYS A 1 191 ? 5.073 -1.575 10.289 1.00 98.25 191 LYS A CA 1
ATOM 1489 C C . LYS A 1 191 ? 3.937 -2.586 10.425 1.00 98.25 191 LYS A C 1
ATOM 1491 O O . LYS A 1 191 ? 3.811 -3.167 11.498 1.00 98.25 191 LYS A O 1
ATOM 1496 N N . ILE A 1 192 ? 3.170 -2.811 9.358 1.00 98.44 192 ILE A N 1
ATOM 1497 C CA . ILE A 1 192 ? 2.083 -3.800 9.326 1.00 98.44 192 ILE A CA 1
ATOM 1498 C C . ILE A 1 192 ? 2.661 -5.198 9.565 1.00 98.44 192 ILE A C 1
ATOM 1500 O O . ILE A 1 192 ? 2.278 -5.855 10.531 1.00 98.44 192 ILE A O 1
ATOM 1504 N N . GLU A 1 193 ? 3.669 -5.589 8.784 1.00 97.75 193 GLU A N 1
ATOM 1505 C CA . GLU A 1 193 ? 4.317 -6.902 8.870 1.00 97.75 193 GLU A CA 1
ATOM 1506 C C . GLU A 1 193 ? 4.870 -7.189 10.276 1.00 97.75 193 GLU A C 1
ATOM 1508 O O . GLU A 1 193 ? 4.483 -8.162 10.917 1.00 97.75 193 GLU A O 1
ATOM 1513 N N . ARG A 1 194 ? 5.710 -6.301 10.828 1.00 97.56 194 ARG A N 1
ATOM 1514 C CA . ARG A 1 194 ? 6.330 -6.521 12.152 1.00 97.56 194 ARG A CA 1
ATOM 1515 C C . ARG A 1 194 ? 5.351 -6.446 13.320 1.00 97.56 194 ARG A C 1
ATOM 1517 O O . ARG A 1 194 ? 5.673 -6.902 14.413 1.00 97.56 194 ARG A O 1
ATOM 1524 N N . SER A 1 195 ? 4.197 -5.814 13.126 1.00 97.44 195 SER A N 1
ATOM 1525 C CA . SER A 1 195 ? 3.162 -5.737 14.159 1.00 97.44 195 SER A CA 1
ATOM 1526 C C . SER A 1 195 ? 2.336 -7.012 14.275 1.00 97.44 195 SER A C 1
ATOM 1528 O O . SER A 1 195 ? 1.575 -7.148 15.237 1.00 97.44 195 SER A O 1
ATOM 1530 N N . HIS A 1 196 ? 2.454 -7.915 13.294 1.00 97.25 196 HIS A N 1
ATOM 1531 C CA . HIS A 1 196 ? 1.613 -9.097 13.175 1.00 97.25 196 HIS A CA 1
ATOM 1532 C C . HIS A 1 196 ? 0.117 -8.758 13.144 1.00 97.25 196 HIS A C 1
ATOM 1534 O O . HIS A 1 196 ? -0.700 -9.587 13.519 1.00 97.25 196 HIS A O 1
ATOM 1540 N N . VAL A 1 197 ? -0.294 -7.535 12.779 1.00 97.75 197 VAL A N 1
ATOM 1541 C CA . VAL A 1 197 ? -1.709 -7.129 12.872 1.00 97.75 197 VAL A CA 1
ATOM 1542 C C . VAL A 1 197 ? -2.624 -8.006 12.018 1.00 97.75 197 VAL A C 1
ATOM 1544 O O . VAL A 1 197 ? -3.771 -8.194 12.400 1.00 97.75 197 VAL A O 1
ATOM 1547 N N . CYS A 1 198 ? -2.111 -8.596 10.936 1.00 97.50 198 CYS A N 1
ATOM 1548 C CA . CYS A 1 198 ? -2.861 -9.444 10.007 1.00 97.50 198 CYS A CA 1
ATOM 1549 C C . CYS A 1 198 ? -2.828 -10.949 10.307 1.00 97.50 198 CYS A C 1
ATOM 1551 O O . CYS A 1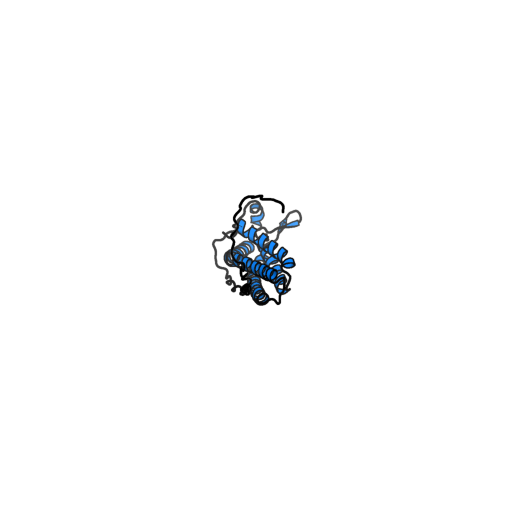 198 ? -3.349 -11.721 9.498 1.00 97.50 198 CYS A O 1
ATOM 1553 N N . ASP A 1 199 ? -2.243 -11.344 11.439 1.00 93.06 199 ASP A N 1
ATOM 1554 C CA . ASP A 1 199 ? -2.204 -12.730 11.927 1.00 93.06 199 ASP A CA 1
ATOM 1555 C C . ASP A 1 199 ? -3.504 -13.135 12.635 1.00 93.06 199 ASP A C 1
ATOM 1557 O O . ASP A 1 199 ? -4.004 -12.327 13.460 1.00 93.06 199 ASP A O 1
#

Secondary structure (DSSP, 8-state):
-----------------------------PPPPPPPPPPPPPP------------TTHHHHGGG--HHHHHHHHHHHHHIIIIIHHHHHHHHHHHHHHHHTTT-TTSTTHHHHHHHHHHHHHHHHHHHHHHHHHS--EE-TT--EE-SSTTHHHHHHHHHHHHHHHHHHHTT--HHHHHHHHHHHHHHHHHHHHHTTT-

Radius of gyration: 30.52 Å; chains: 1; bounding box: 119×41×53 Å

Foldseek 3Di:
DDDDDDDDDDDDDDDDDDDDDPPDDDDPPDDPQDAADDAFDQDDDDDDPADFDQDPPLVVLVVVDDPLLGSLVLSVLVCLVRPVVVLLVLLVVLLVVCVVVVLPCPPGNNLSNLVSSLVNLVSNLVSLVVSLVSFDWDADPVGDTDTSTVLSVLSNQLSVLSVVLSVCSVVSHHSVVNVVSSVSNVVSSVSCVVVVSSD

=== Feature glossary ===
Key to the feature types in this record:

Secondary structure (8-state, DSSP). Secondary structure is the local, repeating backbone conformation. DSSP classifies it into eight states by reading the hydrogen-bond network: three helix types (H, G, I), two β types (E, B), two non-regular types (T, S), and unstructured coil (-).

Backbone torsions (φ/ψ). Backbone dihedral angles. Every residue except chain termini has a φ (preceding-C → N → Cα → C) and a ψ (N → Cα → C → next-N). They are reported in degrees following the IUPAC sign convention. Secondary structure is essentially a statement about which (φ, ψ) basin each residue occupies.

Predicted aligned error. Predicted Aligned Error (PAE) is an AlphaFold confidence matrix: entry (i, j) is the expected error in the position of residue j, in ångströms, when the prediction is superimposed on the true structure at residue i. Low PAE within a block of residues means that block is internally rigid and well-predicted; high PAE between two blocks means their relative placement is uncertain even if each block individually is confident.

B-factor. B-factor (Debye–Waller factor) reflects atomic displacement in the crystal lattice. It is an experimental observable (units Å²), not a prediction; low values mean the atom is pinned down, high values mean it moves or is heterogeneous across the crystal.

Secondary structure (3-state, P-SEA). Three-state secondary structure (P-SEA) collapses the eight DSSP classes into helix (a), strand (b), and coil (c). P-SEA assigns these from Cα geometry alone — distances and angles — without requiring backbone oxygens, so it works on any Cα trace.

Sequence. Primary structure: the covalent order of the twenty standard amino acids along the backbone. Two proteins with the same sequence will (almost always) fold to the same structure; two with 30% identity often share a fold but not the details.

pLDDT. pLDDT is the predicted lDDT-Cα score: AlphaFold's confidence that the local environment of each residue (all inter-atomic distances within 15 Å) is correctly placed. It is a per-residue number between 0 and 100, with higher meaning more reliable.

InterPro / GO / CATH / organism. Functional annotations link the protein to curated databases. InterPro entries identify conserved domains and families by matching the sequence against member-database signatures (Pfam, PROSITE, CDD, …). Gene Ontology (GO) terms describe molecular function, biological process, and cellular component in a controlled vocabulary. CATH places the structure in a hierarchical fold classification (Class/Architecture/Topology/Homologous-superfamily). The organism is the source species.

Contact-map, Ramachandran, and PAE plots. Three diagnostic plots accompany the record. The Cα contact map visualizes the tertiary structure as a 2D adjacency matrix (8 Å cutoff, sequence-local contacts suppressed). The Ramachandran plot shows the distribution of backbone (φ, ψ) torsions, with points in the α and β basins reflecting secondary structure content. The PAE plot shows AlphaFold's inter-residue confidence as a color matrix.

mmCIF coordinates. The mmCIF table is the protein's shape written out atom by atom. For each backbone N, Cα, C, and carbonyl O, it records an (x, y, z) coordinate triple in Å plus the residue type, chain letter, and residue number.

Radius of gyration, Cα contacts, bounding box. Three whole-structure scalars: the radius of gyration (RMS distance of Cα from centroid, in Å), the count of Cα–Cα contacts (pairs closer than 8 Å and separated by more than four residues in sequence — i.e. tertiary, not local, contacts), and the bounding-box dimensions. Together they distinguish compact globular folds from extended fibres or disordered chains.

Foldseek 3Di. The Foldseek 3Di string encodes local tertiary geometry as a 20-letter alphabet — one character per residue — derived from the relative positions of nearby Cα atoms. Unlike the amino-acid sequence, 3Di is a direct function of the 3D structure, so two proteins with the same fold have similar 3Di strings even at low sequence identity.

Rendered structure images. Six rendered views show the 3D structure from the faces of a cube — i.e. along ±x, ±y, ±z. Rendering representation is drawn randomly per protein from cartoon (secondary-structure ribbons), sticks (backbone bonds), or molecular surface; coloring is either N→C rainbow (blue at the N-terminus through red at the C-terminus) or one color per chain.

Nearest PDB structures. The Foldseek neighbor list gives the closest experimentally determined structures in the PDB, ranked by structural alignment. TM-score near 1 means near-identical fold; near 0.3 means only rough topology match. This is how one finds what a novel AlphaFold prediction most resembles in the solved-structure universe.

Solvent-accessible surface area. SASA measures how much of the protein is reachable by solvent. It is computed by rolling a water-sized probe over the atomic surface and summing the exposed area (Å²). Per-residue SASA distinguishes core (buried, low SASA) from surface (exposed, high SASA) residues; total SASA is a whole-molecule size measure.